Protein AF-A0AA38HIE5-F1 (afdb_monomer)

Radius of gyration: 19.46 Å; Cα contacts (8 Å, |Δi|>4): 523; chains: 1; bounding box: 48×53×54 Å

Structure (mmCIF, N/CA/C/O backbone):
data_AF-A0AA38HIE5-F1
#
_entry.id   AF-A0AA38HIE5-F1
#
loop_
_atom_site.group_PDB
_atom_site.id
_atom_site.type_symbol
_atom_site.label_atom_id
_atom_site.label_alt_id
_atom_site.label_comp_id
_atom_site.label_asym_id
_atom_site.label_entity_id
_atom_site.label_seq_id
_atom_site.pdbx_PDB_ins_code
_atom_site.Cartn_x
_atom_site.Cartn_y
_atom_site.Cartn_z
_atom_site.occupancy
_atom_site.B_iso_or_equiv
_atom_site.auth_seq_id
_atom_site.auth_comp_id
_atom_site.auth_asym_id
_atom_site.auth_atom_id
_atom_site.pdbx_PDB_model_num
ATOM 1 N N . MET A 1 1 ? 10.440 -0.610 -10.806 1.00 97.31 1 MET A N 1
ATOM 2 C CA . MET A 1 1 ? 9.499 -1.735 -11.020 1.00 97.31 1 MET A CA 1
ATOM 3 C C . MET A 1 1 ? 9.331 -2.052 -12.487 1.00 97.31 1 MET A C 1
ATOM 5 O O . MET A 1 1 ? 9.511 -3.205 -12.861 1.00 97.31 1 MET A O 1
ATOM 9 N N . PHE A 1 2 ? 8.996 -1.042 -13.292 1.00 97.94 2 PHE A N 1
ATOM 10 C CA . PHE A 1 2 ? 8.717 -1.200 -14.719 1.00 97.94 2 PHE A CA 1
ATOM 11 C C . PHE A 1 2 ? 9.753 -0.519 -15.627 1.00 97.94 2 PHE A C 1
ATOM 13 O O . PHE A 1 2 ? 9.613 -0.543 -16.844 1.00 97.94 2 PHE A O 1
ATOM 20 N N . ALA A 1 3 ? 10.791 0.066 -15.032 1.00 96.19 3 ALA A N 1
ATOM 21 C CA . ALA A 1 3 ? 11.855 0.816 -15.682 1.00 96.19 3 ALA A CA 1
ATOM 22 C C . ALA A 1 3 ? 13.235 0.339 -15.188 1.00 96.19 3 ALA A C 1
ATOM 24 O O . ALA A 1 3 ? 13.312 -0.243 -14.097 1.00 96.19 3 ALA A O 1
ATOM 25 N N . PRO A 1 4 ? 14.316 0.580 -15.959 1.00 94.56 4 PRO A N 1
ATOM 26 C CA . PRO A 1 4 ? 15.674 0.167 -15.600 1.00 94.56 4 PRO A CA 1
ATOM 27 C C . PRO A 1 4 ? 16.360 1.101 -14.591 1.00 94.56 4 PRO A C 1
ATOM 29 O O . PRO A 1 4 ? 17.474 0.798 -14.165 1.00 94.56 4 PRO A O 1
ATOM 32 N N . SER A 1 5 ? 15.736 2.228 -14.235 1.00 95.31 5 SER A N 1
ATOM 33 C CA . SER A 1 5 ? 16.318 3.222 -13.333 1.00 95.31 5 SER A CA 1
ATOM 34 C C . SER A 1 5 ? 16.664 2.622 -11.967 1.00 95.31 5 SER A C 1
ATOM 36 O O . SER A 1 5 ? 15.908 1.794 -11.443 1.00 95.31 5 SER A O 1
ATOM 38 N N . PRO A 1 6 ? 17.807 3.014 -11.384 1.00 94.12 6 PRO A N 1
ATOM 39 C CA . PRO A 1 6 ? 18.211 2.559 -10.061 1.00 94.12 6 PRO A CA 1
ATOM 40 C C . PRO A 1 6 ? 17.278 3.102 -8.972 1.00 94.12 6 PRO A C 1
ATOM 42 O O . PRO A 1 6 ? 16.636 4.137 -9.124 1.00 94.12 6 PRO A O 1
ATOM 45 N N . VAL A 1 7 ? 17.242 2.396 -7.843 1.00 90.88 7 VAL A N 1
ATOM 46 C CA . VAL A 1 7 ? 16.509 2.810 -6.644 1.00 90.88 7 VAL A CA 1
ATOM 47 C C . VAL A 1 7 ? 17.522 3.214 -5.581 1.00 90.88 7 VAL A C 1
ATOM 49 O O . VAL A 1 7 ? 18.221 2.359 -5.040 1.00 90.88 7 VAL A O 1
ATOM 52 N N . SER A 1 8 ? 17.608 4.509 -5.282 1.00 82.44 8 SER A N 1
ATOM 53 C CA . SER A 1 8 ? 18.486 5.046 -4.240 1.00 82.44 8 SER A CA 1
ATOM 54 C C . SER A 1 8 ? 17.811 6.174 -3.469 1.00 82.44 8 SER A C 1
ATOM 56 O O . SER A 1 8 ? 17.061 6.979 -4.019 1.00 82.44 8 SER A O 1
ATOM 58 N N . PHE A 1 9 ? 18.086 6.235 -2.168 1.00 82.25 9 PHE A N 1
ATOM 59 C CA . PHE A 1 9 ? 17.601 7.303 -1.303 1.00 82.25 9 PHE A CA 1
ATOM 60 C C . PHE A 1 9 ? 18.606 8.462 -1.264 1.00 82.25 9 PHE A C 1
ATOM 62 O O . PHE A 1 9 ? 19.810 8.237 -1.164 1.00 82.25 9 PHE A O 1
ATOM 69 N N . GLY A 1 10 ? 18.112 9.702 -1.309 1.00 84.81 10 GLY A N 1
ATOM 70 C CA . GLY A 1 10 ? 18.934 10.906 -1.116 1.00 84.81 10 GLY A CA 1
ATOM 71 C C . GLY A 1 10 ? 19.741 11.377 -2.332 1.00 84.81 10 GLY A C 1
ATOM 72 O O . GLY A 1 10 ? 20.597 12.244 -2.181 1.00 84.81 10 GLY A O 1
ATOM 73 N N . SER A 1 11 ? 19.485 10.835 -3.525 1.00 92.31 11 SER A N 1
ATOM 74 C CA . SER A 1 11 ? 20.089 11.318 -4.774 1.00 92.31 11 SER A CA 1
ATOM 75 C C . SER A 1 11 ? 19.607 12.725 -5.148 1.00 92.31 11 SER A C 1
ATOM 77 O O . SER A 1 11 ? 18.534 13.159 -4.728 1.00 92.31 11 SER A O 1
ATOM 79 N N . GLU A 1 12 ? 20.387 13.427 -5.976 1.00 95.19 12 GLU A N 1
ATOM 80 C CA . GLU A 1 12 ? 19.985 14.722 -6.536 1.00 95.19 12 GLU A CA 1
ATOM 81 C C . GLU A 1 12 ? 18.663 14.585 -7.322 1.00 95.19 12 GLU A C 1
ATOM 83 O O . GLU A 1 12 ? 18.501 13.589 -8.041 1.00 95.19 12 GLU A O 1
ATOM 88 N N . PRO A 1 13 ? 17.709 15.533 -7.198 1.00 95.12 13 PRO A N 1
ATOM 89 C CA . PRO A 1 13 ? 16.402 15.432 -7.842 1.00 95.12 13 PRO A CA 1
ATOM 90 C C . PRO A 1 13 ? 16.475 15.160 -9.345 1.00 95.12 13 PRO A C 1
ATOM 92 O O . PRO A 1 13 ? 17.248 15.796 -10.058 1.00 95.12 13 PRO A O 1
ATOM 95 N N . ASN A 1 14 ? 15.616 14.265 -9.835 1.00 95.62 14 ASN A N 1
ATOM 96 C CA . ASN A 1 14 ? 15.498 13.923 -11.260 1.00 95.62 14 ASN A CA 1
ATOM 97 C C . ASN A 1 14 ? 16.799 13.394 -11.914 1.00 95.62 14 ASN A C 1
ATOM 99 O O . ASN A 1 14 ? 17.038 13.634 -13.097 1.00 95.62 14 ASN A O 1
ATOM 103 N N . THR A 1 15 ? 17.631 12.654 -11.173 1.00 96.00 15 THR A N 1
ATOM 104 C CA . THR A 1 15 ? 18.851 11.998 -11.696 1.00 96.00 15 THR A CA 1
ATOM 105 C C . THR A 1 15 ? 18.737 10.478 -11.818 1.00 96.00 15 THR A C 1
ATOM 107 O O . THR A 1 15 ? 19.477 9.866 -12.584 1.00 96.00 15 THR A O 1
ATOM 110 N N . GLN A 1 16 ? 17.805 9.857 -11.09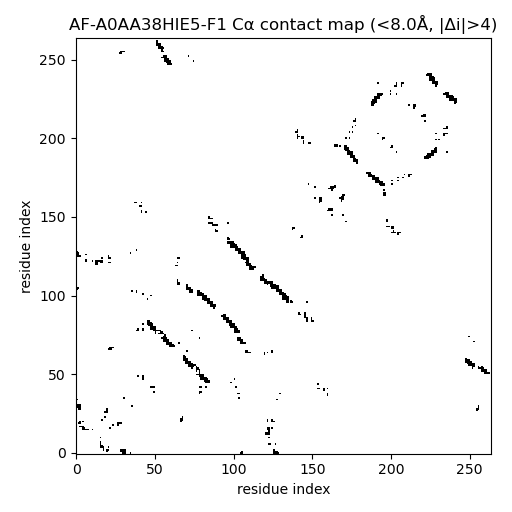4 1.00 95.62 16 GLN A N 1
ATOM 111 C CA . GLN A 1 16 ? 17.562 8.411 -11.063 1.00 95.62 16 GLN A CA 1
ATOM 112 C C . GLN A 1 16 ? 16.309 8.069 -11.877 1.00 95.62 16 GLN A C 1
ATOM 114 O O . GLN A 1 16 ? 15.343 7.513 -11.362 1.00 95.62 16 GLN A O 1
ATOM 119 N N . ILE A 1 17 ? 16.288 8.481 -13.142 1.00 95.38 17 ILE A N 1
ATOM 120 C CA . ILE A 1 17 ? 15.089 8.447 -13.984 1.00 95.38 17 ILE A CA 1
ATOM 121 C C . ILE A 1 17 ? 15.400 7.972 -15.403 1.00 95.38 17 ILE A C 1
ATOM 123 O O . ILE A 1 17 ? 16.509 8.130 -15.913 1.00 95.38 17 ILE A O 1
ATOM 127 N N . SER A 1 18 ? 14.382 7.433 -16.065 1.00 95.62 18 SER A N 1
ATOM 128 C CA . SER A 1 18 ? 14.407 7.021 -17.465 1.00 95.62 18 SER A CA 1
ATOM 129 C C . SER A 1 18 ? 13.194 7.570 -18.217 1.00 95.62 18 SER A C 1
ATOM 131 O O . SER A 1 18 ? 12.261 8.123 -17.631 1.00 95.62 18 SER A O 1
ATOM 133 N N . SER A 1 19 ? 13.164 7.360 -19.534 1.00 97.06 19 SER A N 1
ATOM 134 C CA . SER A 1 19 ? 12.005 7.692 -20.369 1.00 97.06 19 SER A CA 1
ATOM 135 C C . SER A 1 19 ? 10.717 6.995 -19.914 1.00 97.06 19 SER A C 1
ATOM 137 O O . SER A 1 19 ? 9.635 7.554 -20.083 1.00 97.06 19 SER A O 1
ATOM 139 N N . VAL A 1 20 ? 10.814 5.807 -19.304 1.00 96.69 20 VAL A N 1
ATOM 140 C CA . VAL A 1 20 ? 9.658 5.062 -18.780 1.00 96.69 20 VAL A CA 1
ATOM 141 C C . VAL A 1 20 ? 9.106 5.722 -17.513 1.00 96.69 20 VAL A C 1
ATOM 143 O O . VAL A 1 20 ? 7.892 5.889 -17.391 1.00 96.69 20 VAL A O 1
ATOM 146 N N . ASP A 1 21 ? 9.981 6.152 -16.600 1.00 95.75 21 ASP A N 1
ATOM 147 C CA . ASP A 1 21 ? 9.586 6.799 -15.335 1.00 95.75 21 ASP A CA 1
ATOM 148 C C . ASP A 1 21 ? 8.915 8.155 -15.571 1.00 95.75 21 ASP A C 1
ATOM 150 O O . ASP A 1 21 ? 7.985 8.529 -14.851 1.00 95.75 21 ASP A O 1
ATOM 154 N N . LEU A 1 22 ? 9.366 8.855 -16.617 1.00 96.12 22 LEU A N 1
ATOM 155 C CA . LEU A 1 22 ? 8.825 10.131 -17.079 1.00 96.12 22 LEU A CA 1
ATOM 156 C C . LEU A 1 22 ? 7.648 9.997 -18.058 1.00 96.12 22 LEU A C 1
ATOM 158 O O . LEU A 1 22 ? 7.128 11.012 -18.515 1.00 96.12 22 LEU A O 1
ATOM 162 N N . GLY A 1 23 ? 7.238 8.781 -18.427 1.00 95.75 23 GLY A N 1
ATOM 163 C CA . GLY A 1 23 ? 6.116 8.575 -19.346 1.00 95.75 23 GLY A CA 1
ATOM 164 C C . GLY A 1 23 ? 6.316 9.182 -20.740 1.00 95.75 23 GLY A C 1
ATOM 165 O O . GLY A 1 23 ? 5.354 9.658 -21.341 1.00 95.75 23 GLY A O 1
ATOM 166 N N . TYR A 1 24 ? 7.549 9.191 -21.258 1.00 97.44 24 TYR A N 1
ATOM 167 C CA . TYR A 1 24 ? 7.832 9.727 -22.591 1.00 97.44 24 TYR A CA 1
ATOM 168 C C . TYR A 1 24 ? 7.060 8.960 -23.678 1.00 97.44 24 TYR A C 1
ATOM 170 O O . TYR A 1 24 ? 6.929 7.733 -23.592 1.00 97.44 24 TYR A O 1
ATOM 178 N N . PRO A 1 25 ? 6.594 9.641 -24.743 1.00 97.56 25 PRO A N 1
ATOM 179 C CA . PRO A 1 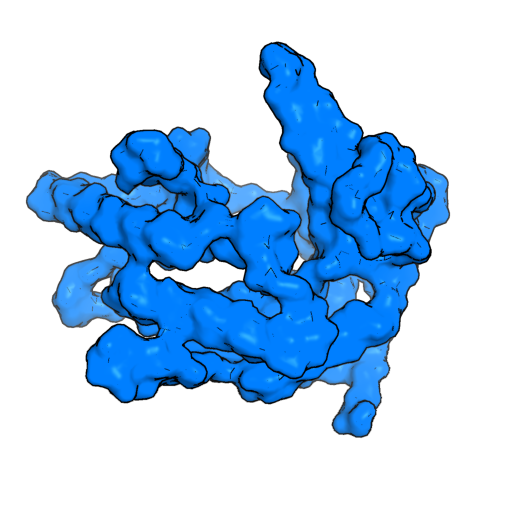25 ? 5.951 8.974 -25.869 1.00 97.56 25 PRO A CA 1
ATOM 180 C C . PRO A 1 25 ? 6.829 7.856 -26.445 1.00 97.56 25 PRO A C 1
ATOM 182 O O . PRO A 1 25 ? 7.993 8.072 -26.774 1.00 97.56 25 PRO A O 1
ATOM 185 N N . GLY A 1 26 ? 6.264 6.652 -26.562 1.00 96.56 26 GLY A N 1
ATOM 186 C CA . GLY A 1 26 ? 6.964 5.467 -27.069 1.00 96.56 26 GLY A CA 1
ATOM 187 C C . GLY A 1 26 ? 7.757 4.671 -26.025 1.00 96.56 26 GLY A C 1
ATOM 188 O O . GLY A 1 26 ? 8.248 3.593 -26.352 1.00 96.56 26 GLY A O 1
ATOM 189 N N . ALA A 1 27 ? 7.861 5.137 -24.776 1.00 97.00 27 ALA A N 1
ATOM 190 C CA . ALA A 1 27 ? 8.475 4.361 -23.701 1.00 97.00 27 ALA A CA 1
ATOM 191 C C . ALA A 1 27 ? 7.578 3.175 -23.290 1.00 97.00 27 ALA A C 1
ATOM 193 O O . ALA A 1 27 ? 6.361 3.322 -23.151 1.00 97.00 27 ALA A O 1
ATOM 194 N N . LEU A 1 28 ? 8.176 1.996 -23.085 1.00 97.25 28 LEU A N 1
ATOM 195 C CA . LEU A 1 28 ? 7.463 0.758 -22.751 1.00 97.25 28 LEU A CA 1
ATOM 196 C C . LEU A 1 28 ? 7.936 0.174 -21.409 1.00 97.25 28 LEU A C 1
ATOM 198 O O . LEU A 1 28 ? 9.140 0.162 -21.152 1.00 97.25 28 LEU A O 1
ATOM 202 N N . PRO A 1 29 ? 7.015 -0.332 -20.565 1.00 97.44 29 PRO A N 1
ATOM 203 C CA . PRO A 1 29 ? 7.356 -0.937 -19.283 1.00 97.44 29 PRO A CA 1
ATOM 204 C C . PRO A 1 29 ? 7.947 -2.347 -19.433 1.00 97.44 29 PRO A C 1
ATOM 206 O O . PRO A 1 29 ? 7.491 -3.145 -20.250 1.00 97.44 29 PRO A O 1
ATOM 209 N N . THR A 1 30 ? 8.892 -2.700 -18.563 1.00 96.81 30 THR A N 1
ATOM 210 C CA . THR A 1 30 ? 9.424 -4.066 -18.414 1.00 96.81 30 THR A CA 1
ATOM 211 C C . THR A 1 30 ? 9.398 -4.501 -16.955 1.00 96.81 30 THR A C 1
ATOM 213 O O . THR A 1 30 ? 9.973 -3.832 -16.099 1.00 96.81 30 THR A O 1
ATOM 216 N N . VAL A 1 31 ? 8.758 -5.634 -16.660 1.00 98.19 31 VAL A N 1
ATOM 217 C CA . VAL A 1 31 ? 8.553 -6.116 -15.285 1.00 98.19 31 VAL A CA 1
ATOM 218 C C . VAL A 1 31 ? 9.874 -6.546 -14.636 1.00 98.19 31 VAL A C 1
ATOM 220 O O . VAL A 1 31 ? 10.583 -7.416 -15.142 1.00 98.19 31 VAL A O 1
ATOM 223 N N . ASN A 1 32 ? 10.185 -5.986 -13.465 1.00 98.00 32 ASN A N 1
ATOM 224 C CA . ASN A 1 32 ? 11.346 -6.382 -12.673 1.00 98.00 32 ASN A CA 1
ATOM 225 C C . ASN A 1 32 ? 11.149 -7.773 -12.035 1.00 98.00 32 ASN A C 1
ATOM 227 O O . ASN A 1 32 ? 10.377 -7.944 -11.089 1.00 98.00 32 ASN A O 1
ATOM 231 N N . ARG A 1 33 ? 11.922 -8.758 -12.511 1.00 96.75 33 ARG A N 1
ATOM 232 C CA . ARG A 1 33 ? 11.910 -10.145 -12.014 1.00 96.75 33 ARG A CA 1
ATOM 233 C C . ARG A 1 33 ? 12.237 -10.261 -10.521 1.00 96.75 33 ARG A C 1
ATOM 235 O O . ARG A 1 33 ? 11.638 -11.088 -9.840 1.00 96.75 33 ARG A O 1
ATOM 242 N N . ALA A 1 34 ? 13.188 -9.477 -10.012 1.00 96.62 34 ALA A N 1
ATOM 243 C CA . ALA A 1 34 ? 13.541 -9.499 -8.593 1.00 96.62 34 ALA A CA 1
ATOM 244 C C . ALA A 1 34 ? 12.392 -8.951 -7.735 1.00 96.62 34 ALA A C 1
ATOM 246 O O . ALA A 1 34 ? 12.047 -9.565 -6.730 1.00 96.62 34 ALA A O 1
ATOM 247 N N . GLY A 1 35 ? 11.733 -7.875 -8.183 1.00 97.31 35 GLY A N 1
ATOM 248 C CA . GLY A 1 35 ? 10.540 -7.329 -7.526 1.00 97.31 35 GLY A CA 1
ATOM 249 C C . GLY A 1 35 ? 9.413 -8.358 -7.396 1.00 97.31 35 GLY A C 1
ATOM 250 O O . GLY A 1 35 ? 8.873 -8.547 -6.309 1.00 97.31 35 GLY A O 1
ATOM 251 N N . VAL A 1 36 ? 9.133 -9.112 -8.466 1.00 98.25 36 VAL A N 1
ATOM 252 C CA . VAL A 1 36 ? 8.154 -10.217 -8.435 1.00 98.25 36 VAL A CA 1
ATOM 253 C C . VAL A 1 36 ? 8.562 -11.307 -7.437 1.00 98.25 36 VAL A C 1
ATOM 255 O O . VAL A 1 36 ? 7.737 -11.747 -6.642 1.00 98.25 36 VAL A O 1
ATOM 258 N N . LYS A 1 37 ? 9.840 -11.714 -7.414 1.00 97.50 37 LYS A N 1
ATOM 259 C CA . LYS A 1 37 ? 10.338 -12.699 -6.434 1.00 97.50 37 LYS A CA 1
ATOM 260 C C . LYS A 1 37 ? 10.170 -12.216 -4.991 1.00 97.50 37 LYS A C 1
ATOM 262 O O . LYS A 1 37 ? 9.796 -13.005 -4.129 1.00 97.50 37 LYS A O 1
ATOM 267 N N . HIS A 1 38 ? 10.438 -10.941 -4.717 1.00 98.00 38 HIS A N 1
ATOM 268 C CA . HIS A 1 38 ? 10.238 -10.362 -3.388 1.00 98.00 38 HIS A CA 1
ATOM 269 C C . HIS A 1 38 ? 8.760 -10.363 -2.980 1.00 98.00 38 HIS A C 1
ATOM 271 O O . HIS A 1 38 ? 8.449 -10.753 -1.855 1.00 98.00 38 HIS A O 1
ATOM 277 N N . ALA A 1 39 ? 7.855 -10.018 -3.900 1.00 98.38 39 ALA A N 1
ATOM 278 C CA . ALA A 1 39 ? 6.416 -10.080 -3.655 1.00 98.38 39 ALA A CA 1
ATOM 279 C C . ALA A 1 39 ? 5.941 -11.511 -3.351 1.00 98.38 39 ALA A C 1
ATOM 281 O O . ALA A 1 39 ? 5.231 -11.716 -2.372 1.00 98.38 39 ALA A O 1
ATOM 282 N N . LEU A 1 40 ? 6.404 -12.513 -4.107 1.00 98.00 40 LEU A N 1
ATOM 283 C CA . LEU A 1 40 ? 6.083 -13.924 -3.849 1.00 98.00 40 LEU A CA 1
ATOM 284 C C . LEU A 1 40 ? 6.580 -14.396 -2.478 1.00 98.00 40 LEU A C 1
ATOM 286 O O . LEU A 1 40 ? 5.844 -15.056 -1.748 1.00 98.00 40 LEU A O 1
ATOM 290 N N . ARG A 1 41 ? 7.801 -14.015 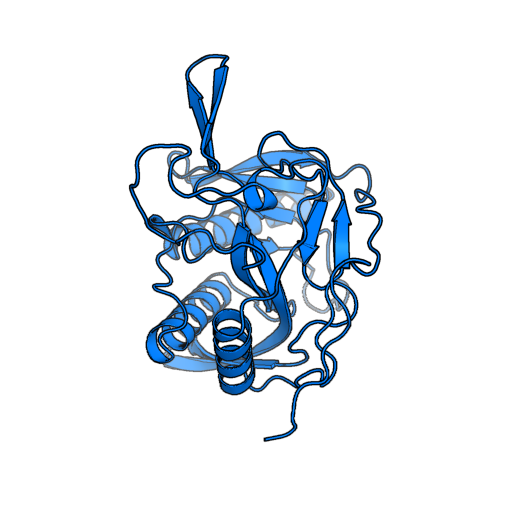-2.079 1.00 97.94 41 ARG A N 1
ATOM 291 C CA . ARG A 1 41 ? 8.324 -14.315 -0.732 1.00 97.94 41 ARG A CA 1
ATOM 292 C C . ARG A 1 41 ? 7.437 -13.720 0.362 1.00 97.94 41 ARG A C 1
ATOM 294 O O . ARG A 1 41 ? 7.170 -14.401 1.350 1.00 97.94 41 ARG A O 1
ATOM 301 N N . ALA A 1 42 ? 6.965 -12.486 0.175 1.00 98.38 42 ALA A N 1
ATOM 302 C CA . ALA A 1 42 ? 6.019 -11.862 1.095 1.00 98.38 42 ALA A CA 1
ATOM 303 C C . ALA A 1 42 ? 4.675 -12.611 1.119 1.00 98.38 42 ALA A C 1
ATOM 305 O O . ALA A 1 42 ? 4.180 -12.911 2.200 1.00 98.38 42 ALA A O 1
ATOM 306 N N . CYS A 1 43 ? 4.124 -13.000 -0.038 1.00 98.38 43 CYS A N 1
ATOM 307 C CA . CYS A 1 43 ? 2.904 -13.812 -0.112 1.00 98.38 43 CYS A CA 1
ATOM 308 C C . CYS A 1 43 ? 3.027 -15.131 0.661 1.00 98.38 43 CYS A C 1
ATOM 310 O O . CYS A 1 43 ? 2.131 -15.467 1.431 1.00 98.38 43 CYS A O 1
ATOM 312 N N . HIS A 1 44 ? 4.137 -15.856 0.506 1.00 97.50 44 HIS A N 1
ATOM 313 C CA . HIS A 1 44 ? 4.366 -17.098 1.246 1.00 97.50 44 HIS A CA 1
ATOM 314 C C . HIS A 1 44 ? 4.434 -16.870 2.758 1.00 97.50 44 HIS A C 1
ATOM 316 O O . HIS A 1 44 ? 3.795 -17.599 3.511 1.00 97.50 44 HIS A O 1
ATOM 322 N N . ALA A 1 45 ? 5.160 -15.845 3.211 1.00 98.12 45 ALA A N 1
ATOM 323 C CA . ALA A 1 45 ? 5.257 -15.530 4.637 1.00 98.12 45 ALA A CA 1
ATOM 324 C C . ALA A 1 45 ? 3.926 -15.065 5.251 1.00 98.12 45 ALA A C 1
ATOM 326 O O . ALA A 1 45 ? 3.728 -15.186 6.457 1.00 98.12 45 ALA A O 1
ATOM 327 N N . LEU A 1 46 ? 3.020 -14.546 4.422 1.00 98.44 46 LEU A N 1
ATOM 328 C CA . LEU A 1 46 ? 1.671 -14.121 4.795 1.00 98.44 46 LEU A CA 1
ATOM 329 C C . LEU A 1 46 ? 0.611 -15.199 4.511 1.00 98.44 46 LEU A C 1
ATOM 331 O O . LEU A 1 46 ? -0.581 -14.891 4.475 1.00 98.44 46 LEU A O 1
ATOM 335 N N . ASN A 1 47 ? 1.029 -16.452 4.288 1.00 98.19 47 ASN A N 1
ATOM 336 C CA . ASN A 1 47 ? 0.156 -17.606 4.051 1.00 98.19 47 ASN A CA 1
ATOM 337 C C . ASN A 1 47 ? -0.903 -17.361 2.960 1.00 98.19 47 ASN A C 1
ATOM 339 O O . ASN A 1 47 ? -2.059 -17.755 3.107 1.00 98.19 47 ASN A O 1
ATOM 343 N N . MET A 1 48 ? -0.535 -16.650 1.895 1.00 98.56 48 MET A N 1
ATOM 344 C CA . MET A 1 48 ? -1.473 -16.246 0.849 1.00 98.56 48 MET A CA 1
ATOM 345 C C . MET A 1 48 ? -1.633 -17.316 -0.228 1.00 98.56 48 MET A C 1
ATOM 347 O O . MET A 1 48 ? -0.691 -18.030 -0.571 1.00 98.56 48 MET A O 1
ATOM 351 N N . THR A 1 49 ? -2.810 -17.347 -0.847 1.00 98.31 49 THR A N 1
ATOM 352 C CA . THR A 1 49 ? -3.027 -18.042 -2.118 1.00 98.31 49 THR A CA 1
ATOM 353 C C . THR A 1 49 ? -2.440 -17.206 -3.252 1.00 98.31 49 THR A C 1
ATOM 355 O O . THR A 1 49 ? -2.851 -16.060 -3.445 1.00 98.31 49 THR A O 1
ATOM 358 N N . ILE A 1 50 ? -1.485 -17.769 -3.991 1.00 98.25 50 ILE A N 1
ATOM 359 C CA . ILE A 1 50 ? -0.808 -17.100 -5.110 1.00 98.25 50 ILE A CA 1
ATOM 360 C C . ILE A 1 50 ? -1.650 -17.240 -6.382 1.00 98.25 50 ILE A C 1
ATOM 362 O O . ILE A 1 50 ? -2.076 -18.348 -6.714 1.00 98.25 50 ILE A O 1
ATOM 366 N N . ASP A 1 51 ? -1.868 -16.137 -7.103 1.00 97.19 51 ASP A N 1
ATOM 367 C CA . ASP A 1 51 ? -2.450 -16.188 -8.451 1.00 97.19 51 ASP A CA 1
ATOM 368 C C . ASP A 1 51 ? -1.361 -16.651 -9.438 1.00 97.19 51 ASP A C 1
ATOM 370 O O . ASP A 1 51 ? -0.327 -15.985 -9.563 1.00 97.19 51 ASP A O 1
ATOM 374 N N . PRO A 1 52 ? -1.546 -17.785 -10.140 1.00 96.25 52 PRO A N 1
ATOM 375 C CA . PRO A 1 52 ? -0.548 -18.292 -11.075 1.00 96.25 52 PRO A CA 1
ATOM 376 C C . PRO A 1 52 ? -0.380 -17.393 -12.312 1.00 96.25 52 PRO A C 1
ATOM 378 O O . PRO A 1 52 ? 0.596 -17.543 -13.047 1.00 96.25 52 PRO A O 1
ATOM 381 N N . LEU A 1 53 ? -1.303 -16.461 -12.565 1.00 97.31 53 LEU A N 1
ATOM 382 C CA . LEU A 1 53 ? -1.243 -15.514 -13.670 1.00 97.31 53 LEU A CA 1
ATOM 383 C C . LEU A 1 53 ? -0.837 -14.122 -13.171 1.00 97.31 53 LEU A C 1
ATOM 385 O O . LEU A 1 53 ? -1.660 -13.324 -12.722 1.00 97.31 53 LEU A O 1
ATOM 389 N N . LEU A 1 54 ? 0.435 -13.766 -13.349 1.00 97.75 54 LEU A N 1
ATOM 390 C CA . LEU A 1 54 ? 0.905 -12.415 -13.072 1.00 97.75 54 LEU A CA 1
ATOM 391 C C . LEU A 1 54 ? 0.415 -11.457 -14.165 1.00 97.75 54 LEU A C 1
ATOM 393 O O . LEU A 1 54 ? 0.869 -11.493 -15.313 1.00 97.75 54 LEU A O 1
ATOM 397 N N . ARG A 1 55 ? -0.505 -10.567 -13.796 1.00 97.69 55 ARG A N 1
ATOM 398 C CA . ARG A 1 55 ? -1.097 -9.568 -14.690 1.00 97.69 55 ARG A CA 1
ATOM 399 C C . ARG A 1 55 ? -1.164 -8.204 -14.013 1.00 97.69 55 ARG A C 1
ATOM 401 O O . ARG A 1 55 ? -1.404 -8.112 -12.813 1.00 97.69 55 ARG A O 1
ATOM 4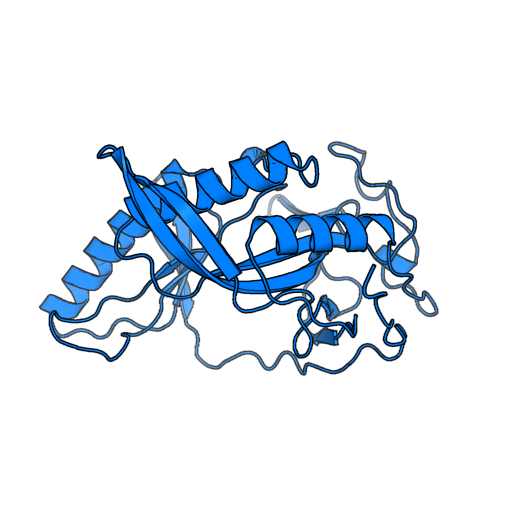08 N N . PHE A 1 56 ? -0.977 -7.161 -14.816 1.00 98.69 56 PHE A N 1
ATOM 409 C CA . PHE A 1 56 ? -1.019 -5.770 -14.383 1.00 98.69 56 PHE A CA 1
ATOM 410 C C . PHE A 1 56 ? -2.161 -5.015 -15.065 1.00 98.69 56 PHE A C 1
ATOM 412 O O . PHE A 1 56 ? -2.545 -5.313 -16.202 1.00 98.69 56 PHE A O 1
ATOM 419 N N . ASP A 1 57 ? -2.690 -4.027 -14.361 1.00 98.62 57 ASP A N 1
ATOM 420 C CA . ASP A 1 57 ? -3.778 -3.153 -14.771 1.00 98.62 57 ASP A CA 1
ATOM 421 C C . ASP A 1 57 ? -3.352 -1.687 -14.596 1.00 98.62 57 ASP A C 1
ATOM 423 O O . ASP A 1 57 ? -2.485 -1.359 -13.783 1.00 98.62 57 ASP A O 1
ATOM 427 N N . ARG A 1 58 ? -3.979 -0.785 -15.348 1.00 98.44 58 ARG A N 1
ATOM 428 C CA . ARG A 1 58 ? -3.793 0.662 -15.209 1.00 98.44 58 ARG A CA 1
ATOM 429 C C . ARG A 1 58 ? -4.846 1.247 -14.284 1.00 98.44 58 ARG A C 1
ATOM 431 O O . ARG A 1 58 ? -6.039 1.077 -14.528 1.00 98.44 58 ARG A O 1
ATOM 438 N N . LYS A 1 59 ? -4.403 1.991 -13.275 1.00 98.19 59 LYS A N 1
ATOM 439 C CA . LYS A 1 59 ? -5.229 2.850 -12.419 1.00 98.19 59 LYS A CA 1
ATOM 440 C C . LYS A 1 59 ? -5.090 4.291 -12.898 1.00 98.19 59 LYS A C 1
ATOM 442 O O . LYS A 1 59 ? -4.049 4.909 -12.690 1.00 98.19 59 LYS A O 1
ATOM 447 N N . ASN A 1 60 ? -6.104 4.820 -13.577 1.00 97.81 60 ASN A N 1
ATOM 448 C CA . ASN A 1 60 ? -6.003 6.092 -14.296 1.00 97.81 60 ASN A CA 1
ATOM 449 C C . ASN A 1 60 ? -6.436 7.263 -13.413 1.00 97.81 60 ASN A C 1
ATOM 451 O O . ASN A 1 60 ? -7.577 7.308 -12.954 1.00 97.81 60 ASN A O 1
ATOM 455 N N . TYR A 1 61 ? -5.553 8.240 -13.220 1.00 95.75 61 TYR A N 1
ATOM 456 C CA . TYR A 1 61 ? -5.868 9.511 -12.570 1.00 95.75 61 TYR A CA 1
ATOM 457 C C . TYR A 1 61 ? -4.832 10.571 -12.948 1.00 95.75 61 TYR A C 1
ATOM 459 O O . TYR A 1 61 ? -3.674 10.265 -13.218 1.00 95.75 61 TYR A O 1
ATOM 467 N N . PHE A 1 62 ? -5.259 11.833 -12.962 1.00 94.75 62 PHE A N 1
ATOM 468 C CA . PHE A 1 62 ? -4.375 12.954 -13.254 1.00 94.75 62 PHE A CA 1
ATOM 469 C C . PHE A 1 62 ? -3.856 13.550 -11.957 1.00 94.75 62 PHE A C 1
ATOM 471 O O . PHE A 1 62 ? -4.636 14.016 -11.125 1.00 94.75 62 PHE A O 1
ATOM 478 N N . TYR A 1 63 ? -2.539 13.537 -11.802 1.00 94.38 63 TYR A N 1
ATOM 479 C CA . TYR A 1 63 ? -1.862 14.219 -10.716 1.00 94.38 63 TYR A CA 1
ATOM 480 C C . TYR A 1 63 ? -0.435 14.592 -11.159 1.00 94.38 63 TYR A C 1
ATOM 482 O O . TYR A 1 63 ? 0.177 13.806 -11.884 1.00 94.38 63 TYR A O 1
ATOM 490 N N . PRO A 1 64 ? 0.115 15.763 -10.771 1.00 93.88 64 PRO A N 1
ATOM 491 C CA . PRO A 1 64 ? 1.441 16.201 -11.219 1.00 93.88 64 PRO A CA 1
ATOM 492 C C . PRO A 1 64 ? 2.610 15.263 -10.899 1.00 93.88 64 PRO A C 1
ATOM 494 O O . PRO A 1 64 ? 3.651 15.382 -11.529 1.00 93.88 64 PRO A O 1
ATOM 497 N N . ASP A 1 65 ? 2.467 14.355 -9.933 1.00 95.75 65 ASP A N 1
ATOM 498 C CA . ASP A 1 65 ? 3.496 13.384 -9.545 1.00 95.75 65 ASP A CA 1
ATOM 499 C C . ASP A 1 65 ? 3.425 12.061 -10.323 1.00 95.75 65 ASP A C 1
ATOM 501 O O . ASP A 1 65 ? 4.237 11.159 -10.098 1.00 95.75 65 ASP A O 1
ATOM 505 N N . LEU A 1 66 ? 2.470 11.948 -11.248 1.00 96.94 66 LEU A N 1
ATOM 506 C CA . LEU A 1 66 ? 2.220 10.765 -12.052 1.00 96.94 66 LEU A CA 1
ATOM 507 C C . LEU A 1 66 ? 2.291 11.113 -13.542 1.00 96.94 66 LEU A C 1
ATOM 509 O O . LEU A 1 66 ? 1.274 11.316 -14.206 1.00 96.94 66 LEU A O 1
ATOM 513 N N . ALA A 1 67 ? 3.511 11.132 -14.083 1.00 94.19 67 ALA A N 1
ATOM 514 C CA . ALA A 1 67 ? 3.780 11.568 -15.457 1.00 94.19 67 ALA A CA 1
ATOM 515 C C . ALA A 1 67 ? 2.960 10.822 -16.526 1.00 94.19 67 ALA A C 1
ATOM 517 O O . ALA A 1 67 ? 2.542 11.410 -17.519 1.00 94.19 67 ALA A O 1
ATOM 518 N N . LYS A 1 68 ? 2.688 9.528 -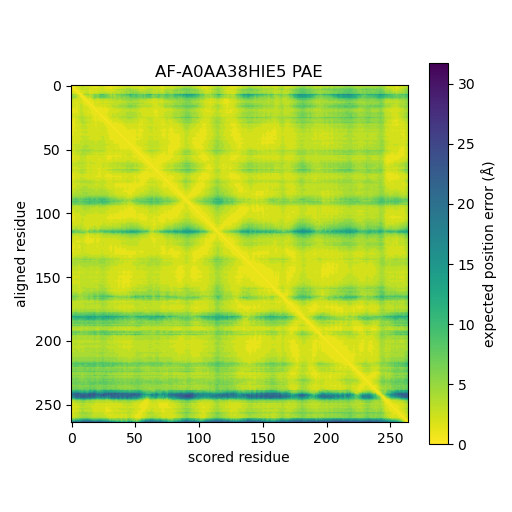16.313 1.00 95.94 68 LYS A N 1
ATOM 519 C CA . LYS A 1 68 ? 1.962 8.676 -17.268 1.00 95.94 68 LYS A CA 1
ATOM 520 C C . LYS A 1 68 ? 0.449 8.939 -17.316 1.00 95.94 68 LYS A C 1
ATOM 522 O O . LYS A 1 68 ? -0.216 8.468 -18.234 1.00 95.94 68 LYS A O 1
ATOM 527 N N . GLY A 1 69 ? -0.120 9.617 -16.312 1.00 96.19 69 GLY A N 1
ATOM 528 C CA . GLY A 1 69 ? -1.577 9.726 -16.123 1.00 96.19 69 GLY A CA 1
ATOM 529 C C . GLY A 1 69 ? -2.263 8.420 -15.686 1.00 96.19 69 GLY A C 1
ATOM 530 O O . GLY A 1 69 ? -3.493 8.346 -15.613 1.00 96.19 69 GLY A O 1
ATOM 531 N N . PHE A 1 70 ? -1.479 7.379 -15.399 1.00 97.50 70 PHE A N 1
ATOM 532 C CA . PHE A 1 70 ? -1.926 6.126 -14.803 1.00 97.50 70 PHE A CA 1
ATOM 533 C C . PHE A 1 70 ? -0.791 5.467 -14.016 1.00 97.50 70 PHE A C 1
ATOM 535 O O . PHE A 1 70 ? 0.377 5.578 -14.388 1.00 97.50 70 PHE A O 1
ATOM 542 N N . GLN A 1 71 ? -1.156 4.772 -12.944 1.00 98.25 71 GLN A N 1
ATOM 543 C CA . GLN A 1 71 ? -0.268 3.926 -12.152 1.00 98.25 71 GLN A CA 1
ATOM 544 C C . GLN A 1 71 ? -0.440 2.477 -12.621 1.00 98.25 71 GLN A C 1
ATOM 546 O O . GLN A 1 71 ? -1.574 2.000 -12.750 1.00 98.25 71 GLN A O 1
ATOM 551 N N . ILE A 1 72 ? 0.660 1.780 -12.896 1.00 98.62 72 ILE A N 1
ATOM 552 C CA . ILE A 1 72 ? 0.643 0.336 -13.151 1.00 98.62 72 ILE A CA 1
ATOM 553 C C . ILE A 1 72 ? 0.528 -0.389 -11.802 1.00 98.62 72 ILE A C 1
ATOM 555 O O . ILE A 1 72 ? 1.386 -0.247 -10.932 1.00 98.62 72 ILE A O 1
ATOM 559 N N . THR A 1 73 ? -0.538 -1.165 -11.632 1.00 98.62 73 THR A N 1
ATOM 560 C CA . THR A 1 73 ? -0.888 -1.896 -10.400 1.00 98.62 73 THR A CA 1
ATOM 561 C C . THR A 1 73 ? -1.503 -3.256 -10.763 1.00 98.62 73 THR A C 1
ATOM 563 O O . THR A 1 73 ? -1.401 -3.690 -11.913 1.00 98.62 73 THR A O 1
ATOM 566 N N . GLN A 1 74 ? -2.156 -3.951 -9.832 1.00 98.62 74 GLN A N 1
ATOM 567 C CA . GLN A 1 74 ? -2.975 -5.130 -10.132 1.00 98.62 74 GLN A CA 1
ATOM 568 C C . GLN A 1 74 ? -4.333 -4.970 -9.462 1.00 98.62 74 GLN A C 1
ATOM 570 O O . GLN A 1 74 ? -4.413 -4.980 -8.237 1.00 98.62 74 GLN A O 1
ATOM 575 N N . GLN A 1 75 ? -5.404 -4.855 -10.246 1.00 96.81 75 GLN A N 1
ATOM 576 C CA . GLN A 1 75 ? -6.766 -4.718 -9.729 1.00 96.81 75 GLN A CA 1
ATOM 577 C C . GLN A 1 75 ? -7.468 -6.072 -9.697 1.00 96.81 75 GLN A C 1
ATOM 579 O O . GLN A 1 75 ? -7.971 -6.476 -8.644 1.00 96.81 75 GLN A O 1
ATOM 584 N N . TYR A 1 76 ? -7.471 -6.776 -10.831 1.00 96.44 76 TYR A N 1
ATOM 585 C CA . TYR A 1 76 ? -8.275 -7.988 -11.022 1.00 96.44 76 TYR A CA 1
ATOM 586 C C . TYR A 1 76 ? -7.527 -9.281 -10.678 1.00 96.44 76 TYR A C 1
ATOM 588 O O . TYR A 1 76 ? -8.162 -10.252 -10.287 1.00 96.44 76 TYR A O 1
ATOM 596 N N . HIS A 1 77 ? -6.196 -9.275 -10.798 1.00 97.38 77 HIS A N 1
ATOM 597 C CA . HIS A 1 77 ? -5.318 -10.422 -10.529 1.00 97.38 77 HIS A CA 1
ATOM 598 C C . HIS A 1 77 ? -4.193 -10.020 -9.559 1.00 97.38 77 HIS A C 1
ATOM 600 O O . HIS A 1 77 ? -3.049 -9.840 -9.990 1.00 97.38 77 HIS A O 1
ATOM 606 N N . PRO A 1 78 ? -4.497 -9.767 -8.268 1.00 98.31 78 PRO A N 1
ATOM 607 C CA . PRO A 1 78 ? -3.450 -9.551 -7.273 1.00 98.31 78 PRO A CA 1
ATOM 608 C C . PRO A 1 78 ? -2.553 -10.786 -7.177 1.00 98.31 78 PRO A C 1
ATOM 610 O O . PRO A 1 78 ? -3.050 -11.908 -7.197 1.00 98.31 78 PRO A O 1
ATOM 613 N N . ILE A 1 79 ? -1.242 -10.588 -7.022 1.00 98.38 79 ILE A N 1
ATOM 614 C CA . ILE A 1 79 ? -0.295 -11.709 -6.927 1.00 98.38 79 ILE A CA 1
ATOM 615 C C . ILE A 1 79 ? -0.584 -12.645 -5.739 1.00 98.38 79 ILE A C 1
ATOM 617 O O . ILE A 1 79 ? -0.308 -13.838 -5.830 1.00 98.38 79 ILE A O 1
ATOM 621 N N . GLY A 1 80 ? -1.164 -12.129 -4.649 1.00 98.50 80 GLY A N 1
ATOM 622 C CA . GLY A 1 80 ? -1.594 -12.923 -3.500 1.00 98.50 80 GLY A CA 1
ATOM 623 C C . GLY A 1 80 ? -2.971 -12.516 -2.983 1.00 98.50 80 GLY A C 1
ATOM 624 O O . GLY A 1 80 ? -3.309 -11.331 -2.940 1.00 98.50 80 GLY A O 1
ATOM 625 N N . SER A 1 81 ? -3.754 -13.493 -2.532 1.00 98.56 81 SER A N 1
ATOM 626 C CA . SER A 1 81 ? -5.078 -13.296 -1.927 1.00 98.56 81 SER A CA 1
ATOM 627 C C . SER A 1 81 ? -5.293 -14.194 -0.708 1.00 98.56 81 SER A C 1
ATOM 629 O O . SER A 1 81 ? -4.619 -15.213 -0.564 1.00 98.56 81 SER A O 1
ATOM 631 N N . ASN A 1 82 ? -6.233 -13.820 0.166 1.00 98.38 82 ASN A N 1
ATOM 632 C CA . ASN A 1 82 ? -6.677 -14.623 1.316 1.00 98.38 82 ASN A CA 1
ATOM 633 C C . ASN A 1 82 ? -5.516 -15.114 2.202 1.00 98.38 82 ASN A C 1
ATOM 635 O O . ASN A 1 82 ? -5.319 -16.313 2.386 1.00 98.38 82 ASN A O 1
ATOM 639 N N . GLY A 1 83 ? -4.730 -14.164 2.705 1.00 98.44 83 GLY A N 1
ATOM 640 C CA . GLY A 1 83 ? -3.620 -14.424 3.619 1.00 98.44 83 GLY A CA 1
ATOM 641 C C . GLY A 1 83 ? -4.009 -14.350 5.085 1.00 98.44 83 GLY A C 1
ATOM 642 O O . GLY A 1 83 ? -5.113 -13.935 5.439 1.00 98.44 83 GLY A O 1
ATOM 643 N N . THR A 1 84 ? -3.050 -14.670 5.946 1.00 98.62 84 THR A N 1
ATOM 644 C CA . THR A 1 84 ? -3.155 -14.476 7.394 1.00 98.62 84 THR A CA 1
ATOM 645 C C . THR A 1 84 ? -1.829 -14.008 7.981 1.00 98.62 84 THR A C 1
ATOM 647 O O . THR A 1 84 ? -0.751 -14.379 7.514 1.00 98.62 84 THR A O 1
ATOM 650 N N . LEU A 1 85 ? -1.911 -13.204 9.037 1.00 98.19 85 LEU A N 1
ATOM 651 C CA . LEU A 1 85 ? -0.765 -12.735 9.808 1.00 98.19 85 LEU A CA 1
ATOM 652 C C . LEU A 1 85 ? -1.055 -12.886 11.296 1.00 98.19 85 LEU A C 1
ATOM 654 O O . LEU A 1 85 ? -2.050 -12.366 11.793 1.00 98.19 85 LEU A O 1
ATOM 658 N N . THR A 1 86 ? -0.174 -13.574 12.017 1.00 98.25 86 THR A N 1
ATOM 659 C CA . THR A 1 86 ? -0.275 -13.738 13.472 1.00 98.25 86 THR A CA 1
ATOM 660 C C . THR A 1 86 ? 0.700 -12.803 14.175 1.00 98.25 86 THR A C 1
ATOM 662 O O . THR A 1 86 ? 1.906 -12.886 13.939 1.00 98.25 86 THR A O 1
ATOM 665 N N . ALA A 1 87 ? 0.187 -11.938 15.053 1.00 97.69 87 ALA A N 1
ATOM 666 C CA . ALA A 1 87 ? 0.984 -11.029 15.875 1.00 97.69 87 ALA A CA 1
ATOM 667 C C . ALA A 1 87 ? 0.729 -11.254 17.370 1.00 97.69 87 ALA A C 1
ATOM 669 O O . ALA A 1 87 ? -0.348 -11.700 17.774 1.00 97.69 87 ALA A O 1
ATOM 670 N N . THR A 1 88 ? 1.724 -10.914 18.186 1.00 95.81 88 THR A N 1
ATOM 671 C CA . THR A 1 88 ? 1.602 -10.881 19.646 1.00 95.81 88 THR A CA 1
ATOM 672 C C . THR A 1 88 ? 1.114 -9.499 20.074 1.00 95.81 88 THR A C 1
ATOM 674 O O . THR A 1 88 ? 1.667 -8.486 19.648 1.00 95.81 88 THR A O 1
ATOM 677 N N . LEU A 1 89 ? 0.067 -9.457 20.891 1.00 93.94 89 LEU A N 1
ATOM 678 C CA . LEU A 1 89 ? -0.504 -8.240 21.457 1.00 93.94 89 LEU A CA 1
ATOM 679 C C . LEU A 1 89 ? 0.267 -7.798 22.711 1.00 93.94 89 LEU A C 1
ATOM 681 O O . LEU A 1 89 ? 1.096 -8.528 23.254 1.00 93.94 89 LEU A O 1
ATOM 685 N N . VAL A 1 90 ? -0.033 -6.590 23.195 1.00 88.88 90 VAL A N 1
ATOM 686 C CA . VAL A 1 90 ? 0.626 -5.984 24.369 1.00 88.88 90 VAL A CA 1
ATOM 687 C C . VAL A 1 90 ? 0.426 -6.809 25.648 1.00 88.88 90 VAL A C 1
ATOM 689 O O . VAL A 1 90 ? 1.298 -6.826 26.512 1.00 88.88 90 VAL A O 1
ATOM 692 N N . ASP A 1 91 ? -0.695 -7.521 25.762 1.00 90.62 91 ASP A N 1
ATOM 693 C CA . ASP A 1 91 ? -1.006 -8.408 26.890 1.00 90.62 91 ASP A CA 1
ATOM 694 C C . ASP A 1 91 ? -0.335 -9.795 26.793 1.00 90.62 91 ASP A C 1
ATOM 696 O O . ASP A 1 91 ? -0.549 -10.651 27.651 1.00 90.62 91 ASP A O 1
ATOM 700 N N . GLY A 1 92 ? 0.483 -10.024 25.759 1.00 92.56 92 GLY A N 1
ATOM 701 C CA . GLY A 1 92 ? 1.180 -11.284 25.503 1.00 92.56 92 GLY A CA 1
ATOM 702 C C . GLY A 1 92 ? 0.341 -12.337 24.777 1.00 92.56 92 GLY A C 1
ATOM 703 O O . GLY A 1 92 ? 0.872 -13.394 24.429 1.00 92.56 92 GLY A O 1
ATOM 704 N N . THR A 1 93 ? -0.941 -12.079 24.512 1.00 94.94 93 THR A N 1
ATOM 705 C CA . THR A 1 93 ? -1.776 -12.994 23.726 1.00 94.94 93 THR A CA 1
ATOM 706 C C . THR A 1 93 ? -1.434 -12.911 22.240 1.00 94.94 93 THR A C 1
ATOM 708 O O . THR A 1 93 ? -0.948 -11.897 21.744 1.00 94.94 93 THR A O 1
ATOM 711 N N . THR A 1 94 ? -1.676 -13.989 21.497 1.00 96.56 94 THR A N 1
ATOM 712 C CA . THR A 1 94 ? -1.495 -14.004 20.040 1.00 96.56 94 THR A CA 1
ATOM 713 C C . THR A 1 94 ? -2.828 -13.835 19.336 1.00 96.56 94 THR A C 1
ATOM 715 O O . THR A 1 94 ? -3.804 -14.502 19.685 1.00 96.56 94 THR A O 1
ATOM 718 N N . LYS A 1 95 ? -2.848 -13.018 18.286 1.00 97.69 95 LYS A N 1
ATOM 719 C CA . LYS A 1 95 ? -4.021 -12.807 17.443 1.00 97.69 95 LYS A CA 1
ATOM 720 C C . LYS A 1 95 ? -3.664 -12.969 15.974 1.00 97.69 95 LYS A C 1
ATOM 722 O O . LYS A 1 95 ? -2.629 -12.484 15.522 1.00 97.69 95 LYS A O 1
ATOM 727 N N . THR A 1 96 ? -4.540 -13.642 15.235 1.00 98.31 96 THR A N 1
ATOM 728 C CA . THR A 1 96 ? -4.428 -13.799 13.783 1.00 98.31 96 THR A CA 1
ATOM 729 C C . THR A 1 96 ? -5.344 -12.803 13.083 1.00 98.31 96 THR A C 1
ATOM 731 O O . THR A 1 96 ? -6.507 -12.648 13.454 1.00 98.31 96 THR A O 1
ATOM 734 N N . PHE A 1 97 ? -4.802 -12.129 12.075 1.00 98.44 97 PHE A N 1
ATOM 735 C CA . PHE A 1 97 ? -5.476 -11.142 11.249 1.00 98.44 97 PHE A CA 1
ATOM 736 C C . PHE A 1 97 ? -5.539 -11.632 9.806 1.00 98.44 97 PHE A C 1
ATOM 738 O O . PHE A 1 97 ? -4.515 -11.993 9.224 1.00 98.44 97 PHE A O 1
ATOM 745 N N . ASP A 1 98 ? -6.729 -11.595 9.220 1.00 98.50 98 ASP A N 1
ATOM 746 C CA . ASP A 1 98 ? -6.928 -11.940 7.819 1.00 98.50 98 ASP A CA 1
ATOM 747 C C . ASP A 1 98 ? -6.462 -10.812 6.893 1.00 98.50 98 ASP A C 1
ATOM 749 O O . ASP A 1 98 ? -6.748 -9.625 7.102 1.00 98.50 98 ASP A O 1
ATOM 753 N N . ILE A 1 99 ? -5.795 -11.205 5.815 1.00 98.69 99 ILE A N 1
ATOM 754 C CA . ILE A 1 99 ? -5.309 -10.328 4.754 1.00 98.69 99 ILE A CA 1
ATOM 755 C C . ILE A 1 99 ? -6.137 -10.600 3.504 1.00 98.69 99 ILE A C 1
ATOM 757 O O . ILE A 1 99 ? -6.272 -11.739 3.060 1.00 98.69 99 ILE A O 1
ATOM 761 N N . GLU A 1 100 ? -6.705 -9.551 2.922 1.00 98.69 100 GLU A N 1
ATOM 762 C CA . GLU A 1 100 ? -7.514 -9.666 1.713 1.00 98.69 100 GLU A CA 1
ATOM 763 C C . GLU A 1 100 ? -6.633 -9.962 0.499 1.00 98.69 100 GLU A C 1
ATOM 765 O O . GLU A 1 100 ? -6.861 -10.941 -0.216 1.00 98.69 100 GLU A O 1
ATOM 770 N N . ARG A 1 101 ? -5.613 -9.126 0.281 1.00 98.75 101 ARG A N 1
ATOM 771 C CA . ARG A 1 101 ? -4.765 -9.180 -0.913 1.00 98.75 101 ARG A CA 1
ATOM 772 C C . ARG A 1 101 ? -3.398 -8.543 -0.699 1.00 98.75 101 ARG A C 1
ATOM 774 O O . ARG A 1 101 ? -3.226 -7.665 0.143 1.00 98.75 101 ARG A O 1
ATOM 781 N N . LEU A 1 102 ? -2.461 -8.963 -1.537 1.00 98.75 102 LEU A N 1
ATOM 782 C CA . LEU A 1 102 ? -1.166 -8.345 -1.766 1.00 98.75 102 LEU A CA 1
ATOM 783 C C . LEU A 1 102 ? -1.025 -8.181 -3.272 1.00 98.75 102 LEU A C 1
ATOM 785 O O . LEU A 1 102 ? -1.247 -9.133 -4.023 1.00 98.75 102 LEU A O 1
ATOM 789 N N . HIS A 1 103 ? -0.682 -6.982 -3.721 1.00 98.75 103 HIS A N 1
ATOM 790 C CA . HIS A 1 103 ? -0.434 -6.732 -5.135 1.00 98.75 103 HIS A CA 1
ATOM 791 C C . HIS A 1 103 ? 0.792 -5.860 -5.360 1.00 98.75 103 HIS A C 1
ATOM 793 O O . HIS A 1 103 ? 1.213 -5.122 -4.474 1.00 98.75 103 HIS A O 1
ATOM 799 N N . ILE A 1 104 ? 1.373 -5.987 -6.551 1.00 98.75 104 ILE A N 1
ATOM 800 C CA . ILE A 1 104 ? 2.537 -5.215 -6.978 1.00 98.75 104 ILE A CA 1
ATOM 801 C C . ILE A 1 104 ? 2.074 -3.948 -7.688 1.00 98.75 104 ILE A C 1
ATOM 803 O O . ILE A 1 104 ? 1.240 -4.005 -8.591 1.00 98.75 104 ILE A O 1
ATOM 807 N N . GLU A 1 105 ? 2.688 -2.823 -7.353 1.00 98.56 105 GLU A N 1
ATOM 808 C CA . GLU A 1 105 ? 2.489 -1.571 -8.077 1.00 98.56 105 GLU A CA 1
ATOM 809 C C . GLU A 1 105 ? 3.765 -0.729 -8.143 1.00 98.56 105 GLU A C 1
ATOM 811 O O . GLU A 1 105 ? 4.832 -1.139 -7.676 1.00 98.56 105 GLU A O 1
ATOM 816 N N . GLU A 1 106 ? 3.676 0.430 -8.788 1.00 97.50 106 GLU A N 1
ATOM 817 C CA . GLU A 1 106 ? 4.747 1.424 -8.833 1.00 97.50 106 GLU A CA 1
ATOM 818 C C . GLU A 1 106 ? 4.432 2.666 -7.998 1.00 97.50 106 GLU A C 1
ATOM 820 O O . GLU A 1 106 ? 3.282 3.087 -7.916 1.00 97.50 106 GLU A O 1
ATOM 825 N N . ASP A 1 107 ? 5.457 3.283 -7.418 1.00 96.19 107 ASP A N 1
ATOM 826 C CA . ASP A 1 107 ? 5.319 4.526 -6.660 1.00 96.19 107 ASP A CA 1
ATOM 827 C C . ASP A 1 107 ? 5.250 5.768 -7.562 1.00 96.19 107 ASP A C 1
ATOM 829 O O . ASP A 1 107 ? 5.669 5.749 -8.727 1.00 96.19 107 ASP A O 1
ATOM 833 N N . THR A 1 108 ? 4.747 6.870 -7.000 1.00 95.31 108 THR A N 1
ATOM 834 C CA . THR A 1 108 ? 4.702 8.185 -7.657 1.00 95.31 108 THR A CA 1
ATOM 835 C C . THR A 1 108 ? 5.907 9.054 -7.291 1.00 95.31 108 THR A C 1
ATOM 837 O O . THR A 1 108 ? 6.652 8.786 -6.337 1.00 95.31 108 THR A O 1
ATOM 840 N N . ALA A 1 109 ? 6.101 10.141 -8.041 1.00 94.94 109 ALA A N 1
ATOM 841 C CA . ALA A 1 109 ? 7.121 11.136 -7.739 1.00 94.94 109 ALA A CA 1
ATOM 842 C C . ALA A 1 109 ? 6.910 11.775 -6.353 1.00 94.94 109 ALA A C 1
ATOM 844 O O . ALA A 1 109 ? 5.831 11.730 -5.751 1.00 94.94 109 ALA A O 1
ATOM 845 N N . LYS A 1 110 ? 7.968 12.375 -5.809 1.00 92.38 110 LYS A N 1
ATOM 846 C CA . LYS A 1 110 ? 7.884 13.167 -4.581 1.00 92.38 110 LYS A CA 1
ATOM 847 C C . LYS A 1 110 ? 7.521 14.609 -4.928 1.00 92.38 110 LYS A C 1
ATOM 849 O O . LYS A 1 110 ? 8.049 15.181 -5.877 1.00 92.38 110 LYS A O 1
ATOM 854 N N . GLN A 1 111 ? 6.648 15.198 -4.119 1.00 92.62 111 GLN A N 1
ATOM 855 C CA . GLN A 1 111 ? 6.267 16.604 -4.209 1.00 92.62 111 GLN A CA 1
ATOM 856 C C . GLN A 1 111 ? 6.858 17.372 -3.033 1.00 92.62 111 GLN A C 1
ATOM 858 O O . GLN A 1 111 ? 6.725 16.945 -1.886 1.00 92.62 111 GLN A O 1
ATOM 863 N N . ASN A 1 112 ? 7.479 18.512 -3.320 1.00 91.44 112 ASN A N 1
ATOM 864 C CA . ASN A 1 112 ? 7.917 19.470 -2.314 1.00 91.44 112 ASN A CA 1
ATOM 865 C C . ASN A 1 112 ? 7.229 20.809 -2.590 1.00 91.44 112 ASN A C 1
ATOM 867 O O . ASN A 1 112 ? 7.430 21.408 -3.646 1.00 91.44 112 ASN A O 1
ATOM 871 N N . HIS A 1 113 ? 6.418 21.278 -1.647 1.00 91.62 113 HIS A N 1
ATOM 872 C CA . HIS A 1 113 ? 5.732 22.563 -1.755 1.00 91.62 113 HIS A CA 1
ATOM 873 C C . HIS A 1 113 ? 6.571 23.643 -1.068 1.00 91.62 113 HIS A C 1
ATOM 875 O O . HIS A 1 113 ? 6.860 23.533 0.124 1.00 91.62 113 HIS A O 1
ATOM 881 N N . ILE A 1 114 ? 6.981 24.667 -1.817 1.00 92.19 114 ILE A N 1
ATOM 882 C CA . ILE A 1 114 ? 7.736 25.817 -1.305 1.00 92.19 114 ILE A CA 1
ATOM 883 C C . ILE A 1 114 ? 6.997 27.079 -1.751 1.00 92.19 114 ILE A C 1
ATOM 885 O O . ILE A 1 114 ? 6.965 27.406 -2.939 1.00 92.19 114 ILE A O 1
ATOM 889 N N . GLY A 1 115 ? 6.374 27.766 -0.790 1.00 93.38 115 GLY A N 1
ATOM 890 C CA . GLY A 1 115 ? 5.429 28.844 -1.087 1.00 93.38 115 GLY A CA 1
ATOM 891 C C . GLY A 1 115 ? 4.296 28.337 -1.982 1.00 93.38 115 GLY A C 1
ATOM 892 O O . GLY A 1 115 ? 3.734 27.273 -1.729 1.00 93.38 115 GLY A O 1
ATOM 893 N N . ASP A 1 116 ? 4.024 29.063 -3.064 1.00 93.94 116 ASP A N 1
ATOM 894 C CA . ASP A 1 116 ? 2.970 28.729 -4.032 1.00 93.94 116 ASP A CA 1
ATOM 895 C C . ASP A 1 116 ? 3.449 27.799 -5.164 1.00 93.94 116 ASP A C 1
ATOM 897 O O . ASP A 1 116 ? 2.715 27.529 -6.114 1.00 93.94 116 ASP A O 1
ATOM 901 N N . THR A 1 117 ? 4.692 27.309 -5.097 1.00 95.25 117 THR A N 1
ATOM 902 C CA . THR A 1 117 ? 5.284 26.454 -6.136 1.00 95.25 117 THR A CA 1
ATOM 903 C C . THR A 1 117 ? 5.423 25.015 -5.654 1.00 95.25 117 THR A C 1
ATOM 905 O O . THR A 1 117 ? 5.885 24.745 -4.544 1.00 95.25 117 THR A O 1
ATOM 908 N N . THR A 1 118 ? 5.051 24.070 -6.519 1.00 94.94 118 THR A N 1
ATOM 909 C CA . THR A 1 118 ? 5.256 22.635 -6.289 1.00 94.94 118 THR A CA 1
ATOM 910 C C . THR A 1 118 ? 6.418 22.143 -7.136 1.00 94.94 118 THR A C 1
ATOM 912 O O . THR A 1 118 ? 6.360 22.183 -8.363 1.00 94.94 118 THR A O 1
ATOM 915 N N . TYR A 1 119 ? 7.461 21.657 -6.474 1.00 96.12 119 TYR A N 1
ATOM 916 C CA . TYR A 1 119 ? 8.617 21.030 -7.098 1.00 96.12 119 TYR A CA 1
ATOM 917 C C . TYR A 1 119 ? 8.413 19.518 -7.144 1.00 96.12 119 TYR A C 1
ATOM 919 O O . TYR A 1 119 ? 7.983 18.913 -6.158 1.00 96.12 119 TYR A O 1
ATOM 927 N N . LEU A 1 120 ? 8.736 18.918 -8.288 1.00 95.62 120 LEU A N 1
ATOM 928 C CA . LEU A 1 120 ? 8.586 17.488 -8.533 1.00 95.62 120 LEU A CA 1
ATOM 929 C C . LEU A 1 120 ? 9.956 16.825 -8.633 1.00 95.62 120 LEU A C 1
ATOM 931 O O . LEU A 1 120 ? 10.810 17.253 -9.414 1.00 95.62 120 LEU A O 1
ATOM 935 N N . ASP A 1 121 ? 10.135 15.766 -7.853 1.00 95.62 121 ASP A N 1
ATOM 936 C CA . ASP A 1 121 ? 11.284 14.873 -7.940 1.00 95.62 121 ASP A CA 1
ATOM 937 C C . ASP A 1 121 ? 10.824 13.472 -8.353 1.00 95.62 121 ASP A C 1
ATOM 939 O O . ASP A 1 121 ? 10.218 12.727 -7.574 1.00 95.62 121 ASP A O 1
ATOM 943 N N . TYR A 1 122 ? 11.121 13.126 -9.602 1.00 95.56 122 TYR A N 1
ATOM 944 C CA . TYR A 1 122 ? 10.749 11.868 -10.234 1.00 95.56 122 TYR A CA 1
ATOM 945 C C . TYR A 1 122 ? 11.680 10.703 -9.901 1.00 95.56 122 TYR A C 1
ATOM 947 O O . TYR A 1 122 ? 11.374 9.592 -10.319 1.00 95.56 122 TYR A O 1
ATOM 955 N N . ASN A 1 123 ? 12.732 10.888 -9.094 1.00 95.62 123 ASN A N 1
ATOM 956 C CA . ASN A 1 123 ? 13.600 9.785 -8.649 1.00 95.62 123 ASN A CA 1
ATOM 957 C C . ASN A 1 123 ? 12.824 8.626 -7.995 1.00 95.62 123 ASN A C 1
ATOM 959 O O . ASN A 1 123 ? 13.257 7.480 -8.035 1.00 95.62 123 ASN A O 1
ATOM 963 N N . ARG A 1 124 ? 11.682 8.929 -7.361 1.00 94.12 124 ARG A N 1
ATOM 964 C CA . ARG A 1 124 ? 10.814 7.933 -6.715 1.00 94.12 124 ARG A CA 1
ATOM 965 C C . ARG A 1 124 ? 9.807 7.283 -7.673 1.00 94.12 124 ARG A C 1
ATOM 967 O O . ARG A 1 124 ? 9.281 6.213 -7.374 1.00 94.12 124 ARG A O 1
ATOM 974 N N . SER A 1 125 ? 9.530 7.922 -8.809 1.00 95.38 125 SER A N 1
ATOM 975 C CA . SER A 1 125 ? 8.571 7.423 -9.797 1.00 95.38 125 SER A CA 1
ATOM 976 C C . SER A 1 125 ? 9.006 6.052 -10.298 1.00 95.38 125 SER A C 1
ATOM 978 O O . SER A 1 125 ? 10.174 5.845 -10.616 1.00 95.38 125 SER A O 1
ATOM 980 N N . GLY A 1 126 ? 8.080 5.098 -10.353 1.00 95.69 126 GLY A N 1
ATOM 981 C CA . GLY A 1 126 ? 8.376 3.776 -10.898 1.00 95.69 126 GLY A CA 1
ATOM 982 C C . GLY A 1 126 ? 9.005 2.796 -9.903 1.00 95.69 126 GLY A C 1
ATOM 983 O O . GLY A 1 126 ? 9.145 1.616 -10.251 1.00 95.69 126 GLY A O 1
ATOM 984 N N . ILE A 1 127 ? 9.372 3.208 -8.678 1.00 96.19 127 ILE A N 1
ATOM 985 C CA . ILE A 1 127 ? 9.877 2.298 -7.628 1.00 96.19 127 ILE A CA 1
ATOM 986 C C . ILE A 1 127 ? 8.837 1.210 -7.338 1.00 96.19 127 ILE A C 1
ATOM 988 O O . ILE A 1 127 ? 7.644 1.477 -7.328 1.00 96.19 127 ILE A O 1
ATOM 992 N N . GLY A 1 128 ? 9.281 -0.036 -7.139 1.00 97.00 128 GLY A N 1
ATOM 993 C CA . GLY A 1 128 ? 8.370 -1.154 -6.873 1.00 97.00 128 GLY A CA 1
ATOM 994 C C . GLY A 1 128 ? 7.814 -1.143 -5.464 1.00 97.00 128 GLY A C 1
ATOM 995 O O . GLY A 1 128 ? 8.565 -0.994 -4.504 1.00 97.00 128 GLY A O 1
ATOM 996 N N . LEU A 1 129 ? 6.507 -1.353 -5.364 1.00 97.94 129 LEU A N 1
ATOM 997 C CA . LEU A 1 129 ? 5.767 -1.456 -4.118 1.00 97.94 129 LEU A CA 1
ATOM 998 C C . LEU A 1 129 ? 5.020 -2.783 -4.061 1.00 97.94 129 LEU A C 1
ATOM 1000 O O . LEU A 1 129 ? 4.621 -3.338 -5.087 1.00 97.94 129 LEU A O 1
ATOM 1004 N N . ILE A 1 130 ? 4.789 -3.243 -2.837 1.00 98.19 130 ILE A N 1
ATOM 1005 C CA . ILE A 1 130 ? 3.725 -4.191 -2.532 1.00 98.19 130 ILE A CA 1
ATOM 1006 C C . ILE A 1 130 ? 2.677 -3.465 -1.689 1.00 98.19 130 ILE A C 1
ATOM 1008 O O . ILE A 1 130 ? 3.004 -2.897 -0.647 1.00 98.19 130 ILE A O 1
ATOM 1012 N N . GLU A 1 131 ? 1.426 -3.468 -2.133 1.00 98.56 131 GLU A N 1
ATOM 1013 C CA . GLU A 1 131 ? 0.301 -2.984 -1.336 1.00 98.56 131 GLU A CA 1
ATOM 1014 C C . GLU A 1 131 ? -0.371 -4.185 -0.666 1.00 98.56 131 GLU A C 1
ATOM 1016 O O . GLU A 1 131 ? -0.865 -5.094 -1.340 1.00 98.56 131 GLU A O 1
ATOM 1021 N N . VAL A 1 132 ? -0.365 -4.192 0.670 1.00 98.56 132 VAL A N 1
ATOM 1022 C CA . VAL A 1 132 ? -0.972 -5.233 1.508 1.00 98.56 132 VAL A CA 1
ATOM 1023 C C . VAL A 1 132 ? -2.253 -4.681 2.120 1.00 98.56 132 VAL A C 1
ATOM 1025 O O . VAL A 1 132 ? -2.212 -3.754 2.928 1.00 98.56 132 VAL A O 1
ATOM 1028 N N . VAL A 1 133 ? -3.390 -5.275 1.767 1.00 98.62 133 VAL A N 1
ATOM 1029 C CA . VAL A 1 133 ? -4.712 -4.846 2.236 1.00 98.62 133 VAL A CA 1
ATOM 1030 C C . VAL A 1 133 ? -5.239 -5.871 3.230 1.00 98.62 133 VAL A C 1
ATOM 1032 O O . VAL A 1 133 ? -5.419 -7.043 2.896 1.00 98.62 133 VAL A O 1
ATOM 1035 N N . SER A 1 134 ? -5.485 -5.436 4.464 1.00 98.44 134 SER A N 1
ATOM 1036 C CA . SER A 1 134 ? -6.107 -6.271 5.493 1.00 98.44 134 SER A CA 1
ATOM 1037 C C . SER A 1 134 ? -7.621 -6.348 5.308 1.00 98.44 134 SER A C 1
ATOM 1039 O O . SER A 1 134 ? -8.249 -5.416 4.801 1.00 98.44 134 SER A O 1
ATOM 1041 N N . ARG A 1 135 ? -8.234 -7.441 5.775 1.00 98.25 135 ARG A N 1
ATOM 1042 C CA . ARG A 1 135 ? -9.681 -7.445 6.025 1.00 98.25 135 ARG A CA 1
ATOM 1043 C C . ARG A 1 135 ? -9.991 -6.557 7.241 1.00 98.25 135 ARG A C 1
ATOM 1045 O O . ARG A 1 135 ? -9.119 -6.363 8.092 1.00 98.25 135 ARG A O 1
ATOM 1052 N N . PRO A 1 136 ? -11.230 -6.053 7.407 1.00 96.56 136 PRO A N 1
ATOM 1053 C CA . PRO A 1 136 ? -11.609 -5.236 8.562 1.00 96.56 136 PRO A CA 1
ATOM 1054 C C . PRO A 1 136 ? -11.781 -6.096 9.830 1.00 96.56 136 PRO A C 1
ATOM 1056 O O . PRO A 1 136 ? -12.879 -6.216 10.379 1.00 96.56 136 PRO A O 1
ATOM 1059 N N . VAL A 1 137 ? -10.701 -6.725 10.306 1.00 95.69 137 VAL A N 1
ATOM 1060 C CA . VAL A 1 137 ? -10.670 -7.662 11.450 1.00 95.69 137 VAL A CA 1
ATOM 1061 C C . VAL A 1 137 ? -10.012 -7.083 12.706 1.00 95.69 137 VAL A C 1
ATOM 1063 O O . VAL A 1 137 ? -10.186 -7.625 13.795 1.00 95.69 137 VAL A O 1
ATOM 1066 N N . MET A 1 138 ? -9.310 -5.954 12.588 1.00 96.75 138 MET A N 1
ATOM 1067 C CA . MET A 1 138 ? -8.768 -5.217 13.735 1.00 96.75 138 MET A CA 1
ATOM 1068 C C . MET A 1 138 ? -9.908 -4.541 14.507 1.00 96.75 138 MET A C 1
ATOM 1070 O O . MET A 1 138 ? -10.862 -4.031 13.910 1.00 96.75 138 MET A O 1
ATOM 1074 N N . ARG A 1 139 ? -9.857 -4.586 15.839 1.00 95.19 139 ARG A N 1
ATOM 1075 C CA . ARG A 1 139 ? -10.914 -4.106 16.748 1.00 95.19 139 ARG A CA 1
ATOM 1076 C C . ARG A 1 139 ? -10.425 -3.055 17.744 1.00 95.19 139 ARG A C 1
ATOM 1078 O O . ARG A 1 139 ? -11.238 -2.520 18.488 1.00 95.19 139 ARG A O 1
ATOM 1085 N N . SER A 1 140 ? -9.135 -2.736 17.746 1.00 95.69 140 SER A N 1
ATOM 1086 C CA . SER A 1 140 ? -8.542 -1.706 18.598 1.00 95.69 140 SER A CA 1
ATOM 1087 C C . SER A 1 140 ? -7.352 -1.033 17.910 1.00 95.69 140 SER A C 1
ATOM 1089 O O . SER A 1 140 ? -6.847 -1.509 16.891 1.00 95.69 140 SER A O 1
ATOM 1091 N N . ALA A 1 141 ? -6.888 0.079 18.482 1.00 97.00 141 ALA A N 1
ATOM 1092 C CA . ALA A 1 141 ? -5.644 0.712 18.054 1.00 97.00 141 ALA A CA 1
ATOM 1093 C C . ALA A 1 141 ? -4.432 -0.212 18.276 1.00 97.00 141 ALA A C 1
ATOM 1095 O O . ALA A 1 141 ? -3.545 -0.273 17.430 1.00 97.00 141 ALA A O 1
ATOM 1096 N N . ASP A 1 142 ? -4.430 -0.979 19.371 1.00 96.62 142 ASP A N 1
ATOM 1097 C CA . ASP A 1 142 ? -3.362 -1.934 19.686 1.00 96.62 142 ASP A CA 1
ATOM 1098 C C . ASP A 1 142 ? -3.310 -3.100 18.691 1.00 96.62 142 ASP A C 1
ATOM 1100 O O . ASP A 1 142 ? -2.221 -3.488 18.276 1.00 96.62 142 ASP A O 1
ATOM 1104 N N . ASP A 1 143 ? -4.465 -3.602 18.233 1.00 97.62 143 ASP A N 1
ATOM 1105 C CA . ASP A 1 143 ? -4.526 -4.587 17.145 1.00 97.62 143 ASP A CA 1
ATOM 1106 C C . ASP A 1 143 ? -3.836 -4.054 15.882 1.00 97.62 143 ASP A C 1
ATOM 1108 O O . ASP A 1 143 ? -3.051 -4.760 15.250 1.00 97.62 143 ASP A O 1
ATOM 1112 N N . ALA A 1 144 ? -4.138 -2.807 15.507 1.00 97.69 144 ALA A N 1
ATOM 1113 C CA . ALA A 1 144 ? -3.589 -2.190 14.306 1.00 97.69 144 ALA A CA 1
ATOM 1114 C C . ALA A 1 144 ? -2.075 -1.978 14.413 1.00 97.69 144 ALA A C 1
ATOM 1116 O O . ALA A 1 144 ? -1.347 -2.265 13.464 1.00 97.69 144 ALA A O 1
ATOM 1117 N N . VAL A 1 145 ? -1.585 -1.532 15.574 1.00 97.44 145 VAL A N 1
ATOM 1118 C CA . VAL A 1 145 ? -0.143 -1.410 15.831 1.00 97.44 145 VAL A CA 1
ATOM 1119 C C . VAL A 1 145 ? 0.540 -2.770 15.749 1.00 97.44 145 VAL A C 1
ATOM 1121 O O . VAL A 1 145 ? 1.531 -2.893 15.033 1.00 97.44 145 VAL A O 1
ATOM 1124 N N . ALA A 1 146 ? -0.000 -3.788 16.424 1.00 98.12 146 ALA A N 1
ATOM 1125 C CA . ALA A 1 146 ? 0.564 -5.135 16.416 1.00 98.12 146 ALA A CA 1
ATOM 1126 C C . ALA A 1 146 ? 0.607 -5.724 14.998 1.00 98.12 146 ALA A C 1
ATOM 1128 O O . ALA A 1 146 ? 1.605 -6.326 14.605 1.00 98.12 146 ALA A O 1
ATOM 1129 N N . TYR A 1 147 ? -0.441 -5.500 14.199 1.00 98.31 147 TYR A N 1
ATOM 1130 C CA . TYR A 1 147 ? -0.474 -5.914 12.800 1.00 98.31 147 TYR A CA 1
ATOM 1131 C C . TYR A 1 147 ? 0.620 -5.235 11.966 1.00 98.31 147 TYR A C 1
ATOM 1133 O O . TYR A 1 147 ? 1.371 -5.920 11.269 1.00 98.31 147 TYR A O 1
ATOM 1141 N N . VAL A 1 148 ? 0.724 -3.901 12.022 1.00 97.50 148 VAL A N 1
ATOM 1142 C CA . VAL A 1 148 ? 1.696 -3.151 11.206 1.00 97.50 148 VAL A CA 1
ATOM 1143 C C . VAL A 1 148 ? 3.127 -3.471 11.634 1.00 97.50 148 VAL A C 1
ATOM 1145 O O . VAL A 1 148 ? 3.986 -3.656 10.772 1.00 97.50 148 VAL A O 1
ATOM 1148 N N . ASP A 1 149 ? 3.389 -3.586 12.937 1.00 97.31 149 ASP A N 1
ATOM 1149 C CA . ASP A 1 149 ? 4.718 -3.925 13.449 1.00 97.31 149 ASP A CA 1
ATOM 1150 C C . ASP A 1 149 ? 5.126 -5.353 13.070 1.00 97.31 149 ASP A C 1
ATOM 1152 O O . ASP A 1 149 ? 6.237 -5.578 12.588 1.00 97.31 149 ASP A O 1
ATOM 1156 N N . LYS A 1 150 ? 4.203 -6.317 13.158 1.00 98.06 150 LYS A N 1
ATOM 1157 C CA . LYS A 1 150 ? 4.489 -7.688 12.730 1.00 98.06 150 LYS A CA 1
ATOM 1158 C C . LYS A 1 150 ? 4.679 -7.803 11.220 1.00 98.06 150 LYS A C 1
ATOM 1160 O O . LYS A 1 150 ? 5.571 -8.520 10.769 1.00 98.06 150 LYS A O 1
ATOM 1165 N N . LEU A 1 151 ? 3.889 -7.082 10.422 1.00 98.00 151 LEU A N 1
ATOM 1166 C CA . LEU A 1 151 ? 4.086 -7.027 8.972 1.00 98.00 151 LEU A CA 1
ATOM 1167 C C . LEU A 1 151 ? 5.468 -6.455 8.642 1.00 98.00 151 LEU A C 1
ATOM 1169 O O . LEU A 1 151 ? 6.180 -7.015 7.808 1.00 98.00 151 LEU A O 1
ATOM 1173 N N . ARG A 1 152 ? 5.864 -5.382 9.337 1.00 97.44 152 ARG A N 1
ATOM 1174 C CA . ARG A 1 152 ? 7.195 -4.775 9.247 1.00 97.44 152 ARG A CA 1
ATOM 1175 C C . ARG A 1 152 ? 8.303 -5.774 9.598 1.00 97.44 152 ARG A C 1
ATOM 1177 O O . ARG A 1 152 ? 9.274 -5.878 8.854 1.00 97.44 152 ARG A O 1
ATOM 1184 N N . GLU A 1 153 ? 8.160 -6.522 10.688 1.00 97.62 153 GLU A N 1
ATOM 1185 C CA . GLU A 1 153 ? 9.105 -7.570 11.095 1.00 97.62 153 GLU A CA 1
ATOM 1186 C C . GLU A 1 153 ? 9.277 -8.634 9.999 1.00 97.62 153 GLU A C 1
ATOM 1188 O O . GLU A 1 153 ? 10.404 -8.975 9.640 1.00 97.62 153 GLU A O 1
ATOM 1193 N N . ILE A 1 154 ? 8.172 -9.110 9.413 1.00 98.12 154 ILE A N 1
ATOM 1194 C CA . ILE A 1 154 ? 8.185 -10.116 8.341 1.00 98.12 154 ILE A CA 1
ATOM 1195 C C . ILE A 1 154 ? 8.962 -9.605 7.124 1.00 98.12 154 ILE A C 1
ATOM 1197 O O . ILE A 1 154 ? 9.853 -10.296 6.625 1.00 98.12 154 ILE A O 1
ATOM 1201 N N . VAL A 1 155 ? 8.662 -8.398 6.636 1.00 97.56 155 VAL A N 1
ATOM 1202 C CA . VAL A 1 155 ? 9.320 -7.875 5.425 1.00 97.56 155 VAL A CA 1
ATOM 1203 C C . VAL A 1 155 ? 10.807 -7.576 5.643 1.00 97.56 155 VAL A C 1
ATOM 1205 O O . VAL A 1 155 ? 11.607 -7.794 4.727 1.00 97.56 155 VAL A O 1
ATOM 1208 N N . LEU A 1 156 ? 11.187 -7.162 6.857 1.00 97.50 156 LEU A N 1
ATOM 1209 C CA . LEU A 1 156 ? 12.584 -7.009 7.265 1.00 97.50 156 LEU A CA 1
ATOM 1210 C C . LEU A 1 156 ? 13.304 -8.357 7.275 1.00 97.50 156 LEU A C 1
ATOM 1212 O O . LEU A 1 156 ? 14.373 -8.488 6.683 1.00 97.50 156 LEU A O 1
ATOM 1216 N N . TYR A 1 157 ? 12.701 -9.375 7.894 1.00 97.75 157 TYR A N 1
ATOM 1217 C CA . TYR A 1 157 ? 13.287 -10.713 7.990 1.00 97.75 157 TYR A CA 1
ATOM 1218 C C . TYR A 1 157 ? 13.493 -11.358 6.614 1.00 97.75 157 TYR A C 1
ATOM 1220 O O . TYR A 1 157 ? 14.499 -12.019 6.361 1.00 97.75 157 TYR A O 1
ATOM 1228 N N . LEU A 1 158 ? 12.563 -11.131 5.684 1.00 97.44 158 LEU A N 1
ATOM 1229 C CA . LEU A 1 158 ? 12.700 -11.599 4.306 1.00 97.44 158 LEU A CA 1
ATOM 1230 C C . LEU A 1 158 ? 13.740 -10.802 3.497 1.00 97.44 158 LEU A C 1
ATOM 1232 O O . LEU A 1 158 ? 14.158 -11.269 2.432 1.00 97.44 158 LEU A O 1
ATOM 1236 N N . GLY A 1 159 ? 14.146 -9.614 3.950 1.00 96.06 159 GLY A N 1
ATOM 1237 C CA . GLY A 1 159 ? 14.996 -8.707 3.179 1.00 96.06 159 GLY A CA 1
ATOM 1238 C C . GLY A 1 159 ? 14.323 -8.243 1.884 1.00 96.06 159 GLY A C 1
ATOM 1239 O O . GLY A 1 159 ? 14.964 -8.210 0.835 1.00 96.06 159 GLY A O 1
ATOM 1240 N N . VAL A 1 160 ? 13.008 -7.984 1.924 1.00 95.19 160 VAL A N 1
ATOM 1241 C CA . VAL A 1 160 ? 12.242 -7.472 0.764 1.00 95.19 160 VAL A CA 1
ATOM 1242 C C . VAL A 1 160 ? 12.061 -5.952 0.808 1.00 95.19 160 VAL A C 1
ATOM 1244 O O . VAL A 1 160 ? 11.781 -5.351 -0.224 1.00 95.19 160 VAL A O 1
ATOM 1247 N N . SER A 1 161 ? 12.203 -5.332 1.983 1.00 95.25 161 SER A N 1
ATOM 1248 C CA . SER A 1 161 ? 12.142 -3.882 2.195 1.00 95.25 161 SER A CA 1
ATOM 1249 C C . SER A 1 161 ? 12.880 -3.513 3.483 1.00 95.25 161 SER A C 1
ATOM 1251 O O . SER A 1 161 ? 12.872 -4.291 4.437 1.00 95.25 161 SER A O 1
ATOM 1253 N N . ASP A 1 162 ? 13.443 -2.304 3.540 1.00 93.00 162 ASP A N 1
ATOM 1254 C CA . ASP A 1 162 ? 13.958 -1.711 4.782 1.00 93.00 162 ASP A CA 1
ATOM 1255 C C . ASP A 1 162 ? 12.829 -1.313 5.751 1.00 93.00 162 ASP A C 1
ATOM 1257 O O . ASP A 1 162 ? 13.076 -1.078 6.932 1.00 93.00 162 ASP A O 1
ATOM 1261 N N . ALA A 1 163 ? 11.588 -1.221 5.256 1.00 93.44 163 ALA A N 1
ATOM 1262 C CA . ALA A 1 163 ? 10.354 -1.029 6.021 1.00 93.44 163 ALA A CA 1
ATOM 1263 C C . ALA A 1 163 ? 10.430 0.055 7.115 1.00 93.44 163 ALA A C 1
ATOM 1265 O O . ALA A 1 163 ? 9.985 -0.113 8.259 1.00 93.44 163 ALA A O 1
ATOM 1266 N N . LYS A 1 164 ? 11.010 1.197 6.751 1.00 89.88 164 LYS A N 1
ATOM 1267 C CA . LYS A 1 164 ? 11.163 2.377 7.596 1.00 89.88 164 LYS A CA 1
ATOM 1268 C C . LYS A 1 164 ? 10.087 3.395 7.248 1.00 89.88 164 LYS A C 1
ATOM 1270 O O . LYS A 1 164 ? 10.024 3.895 6.126 1.00 89.88 164 LYS A O 1
ATOM 1275 N N . MET A 1 165 ? 9.254 3.734 8.228 1.00 89.25 165 MET A N 1
ATOM 1276 C CA . MET A 1 165 ? 8.152 4.678 8.012 1.00 89.25 165 MET A CA 1
ATOM 1277 C C . MET A 1 165 ? 8.642 6.112 7.778 1.00 89.25 165 MET A C 1
ATOM 1279 O O . MET A 1 165 ? 8.123 6.808 6.912 1.00 89.25 165 MET A O 1
ATOM 1283 N N . ASN A 1 166 ? 9.698 6.530 8.477 1.00 77.94 166 ASN A N 1
ATOM 1284 C CA . ASN A 1 166 ? 10.301 7.859 8.341 1.00 77.94 166 ASN A CA 1
ATOM 1285 C C . ASN A 1 166 ? 11.001 8.086 6.987 1.00 77.94 166 ASN A C 1
ATOM 1287 O O . ASN A 1 166 ? 11.078 9.219 6.523 1.00 77.94 166 ASN A O 1
ATOM 1291 N N . GLU A 1 167 ? 11.508 7.025 6.354 1.00 81.56 167 GLU A N 1
ATOM 1292 C CA . GLU A 1 167 ? 12.110 7.075 5.012 1.00 81.56 167 GLU A CA 1
ATOM 1293 C C . GLU A 1 167 ? 11.077 6.784 3.903 1.00 81.56 167 GLU A C 1
ATOM 1295 O O . GLU A 1 167 ? 11.386 6.896 2.718 1.00 81.56 167 GLU A O 1
ATOM 1300 N N . GLY A 1 168 ? 9.835 6.443 4.271 1.00 84.75 168 GLY A N 1
ATOM 1301 C CA . GLY A 1 168 ? 8.736 6.168 3.343 1.00 84.75 168 GLY A CA 1
ATOM 1302 C C . GLY A 1 168 ? 8.748 4.772 2.708 1.00 84.75 168 GLY A C 1
ATOM 1303 O O . GLY A 1 168 ? 7.884 4.488 1.880 1.00 84.75 168 GLY A O 1
ATOM 1304 N N . SER A 1 169 ? 9.671 3.886 3.105 1.00 89.69 169 SER A N 1
ATOM 1305 C CA . SER A 1 169 ? 9.730 2.489 2.635 1.00 89.69 169 SER A CA 1
ATOM 1306 C C . SER A 1 169 ? 8.718 1.563 3.326 1.00 89.69 169 SER A C 1
ATOM 1308 O O . SER A 1 169 ? 8.560 0.406 2.933 1.00 89.69 169 SER A O 1
ATOM 1310 N N . LEU A 1 170 ? 7.985 2.085 4.317 1.00 94.75 170 LEU A N 1
ATOM 1311 C CA . LEU A 1 170 ? 6.727 1.539 4.826 1.00 94.75 170 LEU A CA 1
ATOM 1312 C C . LEU A 1 170 ? 5.716 2.679 4.982 1.00 94.75 170 LEU A C 1
ATOM 1314 O O . LEU A 1 170 ? 6.000 3.676 5.638 1.00 94.75 170 LEU A O 1
ATOM 1318 N N . ARG A 1 171 ? 4.526 2.526 4.404 1.00 94.81 171 ARG A N 1
ATOM 1319 C CA . ARG A 1 171 ? 3.422 3.486 4.524 1.00 94.81 171 ARG A CA 1
ATOM 1320 C C . ARG A 1 171 ? 2.182 2.761 5.022 1.00 94.81 171 ARG A C 1
ATOM 1322 O O . ARG A 1 171 ? 1.995 1.586 4.719 1.00 94.81 171 ARG A O 1
ATOM 1329 N N . CYS A 1 172 ? 1.355 3.459 5.790 1.00 95.56 172 CYS A N 1
ATOM 1330 C CA . CYS A 1 172 ? 0.112 2.918 6.319 1.00 95.56 172 CYS A CA 1
ATOM 1331 C C . CYS A 1 172 ? -0.982 3.983 6.246 1.00 95.56 172 CYS A C 1
ATOM 1333 O O . CYS A 1 172 ? -0.819 5.078 6.783 1.00 95.56 172 CYS A O 1
ATOM 1335 N N . ASP A 1 173 ? -2.091 3.623 5.606 1.00 96.56 173 ASP A N 1
ATOM 1336 C CA . ASP A 1 173 ? -3.348 4.355 5.679 1.00 96.56 173 ASP A CA 1
ATOM 1337 C C . ASP A 1 173 ? -4.322 3.541 6.539 1.00 96.56 173 ASP A C 1
ATOM 1339 O O . ASP A 1 173 ? -4.436 2.320 6.394 1.00 96.56 173 ASP A O 1
ATOM 1343 N N . VAL A 1 174 ? -5.047 4.213 7.432 1.00 97.81 174 VAL A N 1
ATOM 1344 C CA . VAL A 1 174 ? -6.011 3.575 8.337 1.00 97.81 174 VAL A CA 1
ATOM 1345 C C . VAL A 1 174 ? -7.421 3.788 7.813 1.00 97.81 174 VAL A C 1
ATOM 1347 O O . VAL A 1 174 ? -7.823 4.902 7.500 1.00 97.81 174 VAL A O 1
ATOM 1350 N N . ASN A 1 175 ? -8.205 2.717 7.761 1.00 97.81 175 ASN A N 1
ATOM 1351 C CA . ASN A 1 175 ? -9.628 2.768 7.452 1.00 97.81 175 ASN A CA 1
ATOM 1352 C C . ASN A 1 175 ? -10.414 2.371 8.705 1.00 97.81 175 ASN A C 1
ATOM 1354 O O . ASN A 1 175 ? -10.252 1.255 9.194 1.00 97.81 175 ASN A O 1
ATOM 1358 N N . ILE A 1 176 ? -11.264 3.263 9.212 1.00 97.75 176 ILE A N 1
ATOM 1359 C CA . ILE A 1 176 ? -11.994 3.067 10.468 1.00 97.75 176 ILE A CA 1
ATOM 1360 C C . ILE A 1 176 ? -13.468 3.448 10.337 1.00 97.75 176 ILE A C 1
ATOM 1362 O O . ILE A 1 176 ? -13.830 4.436 9.703 1.00 97.75 176 ILE A O 1
ATOM 1366 N N . SER A 1 177 ? -14.315 2.645 10.969 1.00 97.06 177 SER A N 1
ATOM 1367 C CA . SER A 1 177 ? -15.739 2.908 11.167 1.00 97.06 177 SER A CA 1
ATOM 1368 C C . SER A 1 177 ? -16.145 2.340 12.522 1.00 97.06 177 SER A C 1
ATOM 1370 O O . SER A 1 177 ? -15.617 1.299 12.925 1.00 97.06 177 SER A O 1
ATOM 1372 N N . LEU A 1 178 ? -17.078 2.995 13.206 1.00 96.75 178 LEU A N 1
ATOM 1373 C CA . LEU A 1 178 ? -17.717 2.455 14.403 1.00 96.75 178 LEU A CA 1
ATOM 1374 C C . LEU A 1 178 ? -19.054 1.799 14.062 1.00 96.75 178 LEU A C 1
ATOM 1376 O O . LEU A 1 178 ? -19.723 2.175 13.101 1.00 96.75 178 LEU A O 1
ATOM 1380 N N . ARG A 1 179 ? -19.451 0.827 14.884 1.00 94.00 179 ARG A N 1
ATOM 1381 C CA . ARG A 1 179 ? -20.777 0.208 14.834 1.00 94.00 179 ARG A CA 1
ATOM 1382 C C . ARG A 1 179 ? -21.272 -0.110 16.250 1.00 94.00 179 ARG A C 1
ATOM 1384 O O . ARG A 1 179 ? -20.437 -0.429 17.102 1.00 94.00 179 ARG A O 1
ATOM 1391 N N . PRO A 1 180 ? -22.588 -0.049 16.523 1.00 91.25 180 PRO A N 1
ATOM 1392 C CA . PRO A 1 180 ? -23.137 -0.447 17.817 1.00 91.25 180 PRO A CA 1
ATOM 1393 C C . PRO A 1 180 ? -22.854 -1.919 18.147 1.00 91.25 180 PRO A C 1
ATOM 1395 O O . PRO A 1 180 ? -22.813 -2.778 17.262 1.00 91.25 180 PRO A O 1
ATOM 1398 N N . TYR A 1 181 ? -22.697 -2.232 19.434 1.00 91.56 181 TYR A N 1
ATOM 1399 C CA . TYR A 1 181 ? -22.534 -3.615 19.882 1.00 91.56 181 TYR A CA 1
ATOM 1400 C C . TYR A 1 181 ? -23.714 -4.490 19.439 1.00 91.56 181 TYR A C 1
ATOM 1402 O O . TYR A 1 181 ? -24.868 -4.074 19.499 1.00 91.56 181 TYR A O 1
ATOM 1410 N N . GLY A 1 182 ? -23.409 -5.709 18.987 1.00 91.38 182 GLY A N 1
ATOM 1411 C CA . GLY A 1 182 ? -24.401 -6.663 18.483 1.00 91.38 182 GLY A CA 1
ATOM 1412 C C . GLY A 1 182 ? -24.813 -6.462 17.022 1.00 91.38 182 GLY A C 1
ATOM 1413 O O . GLY A 1 182 ? -25.550 -7.290 16.500 1.00 91.38 182 GLY A O 1
ATOM 1414 N N . THR A 1 183 ? -24.330 -5.414 16.344 1.00 92.31 183 THR A N 1
ATOM 1415 C CA . THR A 1 183 ? -24.595 -5.206 14.911 1.00 92.31 183 THR A CA 1
ATOM 1416 C C . THR A 1 183 ? -23.512 -5.833 14.035 1.00 92.31 183 THR A C 1
ATOM 1418 O O . THR A 1 183 ? -22.322 -5.816 14.368 1.00 92.31 183 THR A O 1
ATOM 1421 N N . GLU A 1 184 ? -23.926 -6.395 12.900 1.00 90.81 184 GLU A N 1
ATOM 1422 C CA . GLU A 1 184 ? -23.013 -6.956 11.897 1.00 90.81 184 GLU A CA 1
ATOM 1423 C C . GLU A 1 184 ? -22.648 -5.945 10.806 1.00 90.81 184 GLU A C 1
ATOM 1425 O O . GLU A 1 184 ? -21.543 -6.001 10.265 1.00 90.81 184 GLU A O 1
ATOM 1430 N N . GLU A 1 185 ? -23.534 -4.988 10.529 1.00 93.25 185 GLU A N 1
ATOM 1431 C CA . GLU A 1 185 ? -23.336 -3.966 9.504 1.00 93.25 185 GLU A CA 1
ATOM 1432 C C . GLU A 1 185 ? -22.186 -3.014 9.872 1.00 93.25 185 GLU A C 1
ATOM 1434 O O . GLU A 1 185 ? -22.013 -2.614 11.028 1.00 93.25 185 GLU A O 1
ATOM 1439 N N . PHE A 1 186 ? -21.356 -2.676 8.884 1.00 93.12 186 PHE A N 1
ATOM 1440 C CA . PHE A 1 186 ? -20.287 -1.698 9.057 1.00 93.12 186 PHE A CA 1
ATOM 1441 C C . PHE A 1 186 ? -20.838 -0.279 8.922 1.00 93.12 186 PHE A C 1
ATOM 1443 O O . PHE A 1 186 ? -21.624 0.006 8.023 1.00 93.12 186 PHE A O 1
ATOM 1450 N N . GLY A 1 187 ? -20.381 0.619 9.796 1.00 92.88 187 GLY A N 1
ATOM 1451 C CA . GLY A 1 187 ? -20.687 2.039 9.687 1.00 92.88 187 GLY A CA 1
ATOM 1452 C C . GLY A 1 187 ? -19.951 2.716 8.529 1.00 92.88 187 GLY A C 1
ATOM 1453 O O . GLY A 1 187 ? -19.131 2.122 7.822 1.00 92.88 187 GLY A O 1
ATOM 1454 N N . ASN A 1 188 ? -20.206 4.013 8.367 1.00 93.00 188 ASN A N 1
ATOM 1455 C CA . ASN A 1 188 ? -19.503 4.816 7.376 1.00 93.00 188 ASN A CA 1
ATOM 1456 C C . ASN A 1 188 ? -18.001 4.884 7.671 1.00 93.00 188 ASN A C 1
ATOM 1458 O O . ASN A 1 188 ? -17.563 5.107 8.800 1.00 93.00 188 ASN A O 1
ATOM 1462 N N . LYS A 1 189 ? -17.212 4.689 6.614 1.00 94.00 189 LYS A N 1
ATOM 1463 C CA . LYS A 1 189 ? -15.759 4.574 6.681 1.00 94.00 189 LYS A CA 1
ATOM 1464 C C . LYS A 1 189 ? -15.076 5.935 6.579 1.00 94.00 189 LYS A C 1
ATOM 1466 O O . LYS A 1 189 ? -15.262 6.651 5.594 1.00 94.00 189 LYS A O 1
ATOM 1471 N N . VAL A 1 190 ? -14.197 6.216 7.533 1.00 96.25 190 VAL A N 1
ATOM 1472 C CA . VAL A 1 190 ? -13.217 7.303 7.485 1.00 96.25 190 VAL A CA 1
ATOM 1473 C C . VAL A 1 190 ? -11.846 6.721 7.157 1.00 96.25 190 VAL A C 1
ATOM 1475 O O . VAL A 1 190 ? -11.420 5.718 7.726 1.00 96.25 190 VAL A O 1
ATOM 1478 N N . GLU A 1 191 ? -11.158 7.346 6.210 1.00 97.06 191 GLU A N 1
ATOM 1479 C CA . GLU A 1 191 ? -9.798 7.000 5.800 1.00 97.06 191 GLU A CA 1
ATOM 1480 C C . GLU A 1 191 ? -8.827 8.052 6.346 1.00 97.06 191 GLU A C 1
ATOM 1482 O O . GLU A 1 191 ? -8.957 9.232 6.020 1.00 97.06 191 GLU A O 1
ATOM 1487 N N . ILE A 1 192 ? -7.858 7.641 7.157 1.00 97.12 192 ILE A N 1
ATOM 1488 C CA . ILE A 1 192 ? -6.818 8.497 7.728 1.00 97.12 192 ILE A CA 1
ATOM 1489 C C . ILE A 1 192 ? -5.508 8.229 6.986 1.00 97.12 192 ILE A C 1
ATOM 1491 O O . ILE A 1 192 ? -5.044 7.090 6.935 1.00 97.12 192 ILE A O 1
ATOM 1495 N N . LYS A 1 193 ? -4.915 9.285 6.431 1.00 93.62 193 LYS A N 1
ATOM 1496 C CA . LYS A 1 193 ? -3.645 9.245 5.693 1.00 93.62 193 LYS A CA 1
ATOM 1497 C C . LYS A 1 193 ? -2.511 9.937 6.451 1.00 93.62 193 LYS A C 1
ATOM 1499 O O . LYS A 1 193 ? -2.752 10.677 7.409 1.00 93.62 193 LYS A O 1
ATOM 1504 N N . ASN A 1 194 ? -1.293 9.766 5.933 1.00 84.81 194 ASN A N 1
ATOM 1505 C CA . ASN A 1 194 ? -0.048 10.400 6.393 1.00 84.81 194 ASN A CA 1
ATOM 1506 C C . ASN A 1 194 ? 0.375 9.978 7.810 1.00 84.81 194 ASN A C 1
ATOM 1508 O O . ASN A 1 194 ? 0.698 10.807 8.658 1.00 84.81 194 ASN A O 1
ATOM 1512 N N . LEU A 1 195 ? 0.378 8.671 8.071 1.00 92.50 195 LEU A N 1
ATOM 1513 C CA . LEU A 1 195 ? 0.811 8.105 9.346 1.00 92.50 195 LEU A CA 1
ATOM 1514 C C . LEU A 1 195 ? 2.287 7.701 9.258 1.00 92.50 195 LEU A C 1
ATOM 1516 O O . LEU A 1 195 ? 2.624 6.661 8.700 1.00 92.50 195 LEU A O 1
ATOM 1520 N N . ASN A 1 196 ? 3.171 8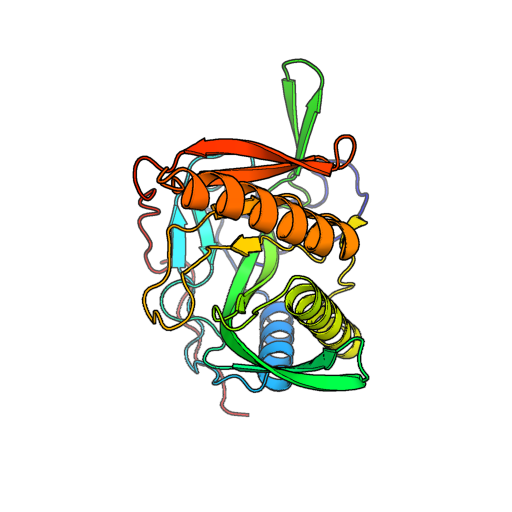.533 9.814 1.00 88.88 196 ASN A N 1
ATOM 1521 C CA . ASN A 1 196 ? 4.630 8.365 9.695 1.00 88.88 196 ASN A CA 1
ATOM 1522 C C . ASN A 1 196 ? 5.272 7.484 10.785 1.00 88.88 196 ASN A C 1
ATOM 1524 O O . ASN A 1 196 ? 6.483 7.267 10.771 1.00 88.88 196 ASN A O 1
ATOM 1528 N N . SER A 1 197 ? 4.499 6.997 11.759 1.00 93.25 197 SER A N 1
ATOM 1529 C CA . SER A 1 197 ? 4.993 6.122 12.829 1.00 93.25 197 SER A CA 1
ATOM 1530 C C . SER A 1 197 ? 3.886 5.217 13.375 1.00 93.25 197 SER A C 1
ATOM 1532 O O . SER A 1 197 ? 2.704 5.548 13.275 1.00 93.25 197 SER A O 1
ATOM 1534 N N . LEU A 1 198 ? 4.261 4.107 14.021 1.00 94.81 198 LEU A N 1
ATOM 1535 C CA . LEU A 1 198 ? 3.314 3.231 14.731 1.00 94.81 198 LEU A CA 1
ATOM 1536 C C . LEU A 1 198 ? 2.541 3.981 15.827 1.00 94.81 198 LEU A C 1
ATOM 1538 O O . LEU A 1 198 ? 1.353 3.750 16.035 1.00 94.81 198 LEU A O 1
ATOM 1542 N N . ASN A 1 199 ? 3.196 4.931 16.495 1.00 94.88 199 ASN A N 1
ATOM 1543 C CA . ASN A 1 199 ? 2.551 5.777 17.492 1.00 94.88 199 ASN A CA 1
ATOM 1544 C C . ASN A 1 199 ? 1.490 6.695 16.859 1.00 94.88 199 ASN A C 1
ATOM 1546 O O . ASN A 1 199 ? 0.418 6.872 17.430 1.00 94.88 199 ASN A O 1
ATOM 1550 N N . ASN A 1 200 ? 1.743 7.227 15.659 1.00 95.44 200 ASN A N 1
ATOM 1551 C CA . ASN A 1 200 ? 0.745 8.014 14.931 1.00 95.44 200 ASN A CA 1
ATOM 1552 C C . ASN A 1 200 ? -0.442 7.145 14.511 1.00 95.44 200 ASN A C 1
ATOM 1554 O O . ASN A 1 200 ? -1.579 7.584 14.644 1.00 95.44 200 ASN A O 1
ATOM 1558 N N . VAL A 1 201 ? -0.197 5.905 14.062 1.00 96.69 201 VAL A N 1
ATOM 1559 C CA . VAL A 1 201 ? -1.269 4.933 13.777 1.00 96.69 201 VAL A CA 1
ATOM 1560 C C . VAL A 1 201 ? -2.159 4.774 15.009 1.00 96.69 201 VAL A C 1
ATOM 1562 O O . VAL A 1 201 ? -3.359 5.031 14.918 1.00 96.69 201 VAL A O 1
ATOM 1565 N N . LYS A 1 202 ? -1.567 4.467 16.172 1.00 97.25 202 LYS A N 1
ATOM 1566 C CA . LYS A 1 202 ? -2.302 4.302 17.434 1.00 97.25 202 LYS A CA 1
ATOM 1567 C C . LYS A 1 202 ? -3.159 5.520 17.771 1.00 97.25 202 LYS A C 1
ATOM 1569 O O . LYS A 1 202 ? -4.376 5.411 17.901 1.00 97.25 202 LYS A O 1
ATOM 1574 N N . LYS A 1 203 ? -2.527 6.689 17.856 1.00 97.38 203 LYS A N 1
ATOM 1575 C CA . LYS A 1 203 ? -3.191 7.921 18.291 1.00 97.38 203 LYS A CA 1
ATOM 1576 C C . LYS A 1 203 ? -4.250 8.403 17.309 1.00 97.38 203 LYS A C 1
ATOM 1578 O O . LYS A 1 203 ? -5.292 8.893 17.732 1.00 97.38 203 LYS A O 1
ATOM 1583 N N . SER A 1 204 ? -4.019 8.228 16.008 1.00 97.50 204 SER A N 1
ATOM 1584 C CA . SER A 1 204 ? -5.010 8.574 14.988 1.00 97.50 204 SER A CA 1
ATOM 1585 C C . SER A 1 204 ? -6.283 7.734 15.116 1.00 97.50 204 SER A C 1
ATOM 1587 O O . SER A 1 204 ? -7.382 8.272 15.000 1.00 97.50 204 SER A O 1
ATOM 1589 N N . ILE A 1 205 ? -6.143 6.439 15.427 1.00 98.12 205 ILE A N 1
ATOM 1590 C CA . ILE A 1 205 ? -7.266 5.532 15.677 1.00 98.12 205 ILE A CA 1
ATOM 1591 C C . ILE A 1 205 ? -7.990 5.928 16.963 1.00 98.12 205 ILE A C 1
ATOM 1593 O O . ILE A 1 205 ? -9.207 6.071 16.946 1.00 98.12 205 ILE A O 1
ATOM 1597 N N . GLU A 1 206 ? -7.267 6.140 18.064 1.00 97.88 206 GLU A N 1
ATOM 1598 C CA . GLU A 1 206 ? -7.859 6.532 19.353 1.00 97.88 206 GLU A CA 1
ATOM 1599 C C . GLU A 1 206 ? -8.643 7.848 19.251 1.00 97.88 206 GLU A C 1
ATOM 1601 O O . GLU A 1 206 ? -9.775 7.942 19.737 1.00 97.88 206 GLU A O 1
ATOM 1606 N N . PHE A 1 207 ? -8.076 8.844 18.566 1.00 97.94 207 PHE A N 1
ATOM 1607 C CA . PHE A 1 207 ? -8.750 10.110 18.303 1.00 97.94 207 PHE A CA 1
ATOM 1608 C C . PHE A 1 207 ? -10.022 9.905 17.474 1.00 97.94 207 PHE A C 1
ATOM 1610 O O . PHE A 1 207 ? -11.084 10.421 17.822 1.00 97.94 207 PHE A O 1
ATOM 1617 N N . GLU A 1 208 ? -9.939 9.134 16.388 1.00 97.81 208 GLU A N 1
ATOM 1618 C CA . GLU A 1 208 ? -11.073 8.933 15.489 1.00 97.81 208 GLU A CA 1
ATOM 1619 C C . GLU A 1 208 ? -12.187 8.094 16.136 1.00 97.81 208 GLU A C 1
ATOM 1621 O O . GLU A 1 208 ? -13.363 8.390 15.925 1.00 97.81 208 GLU A O 1
ATOM 1626 N N . ILE A 1 209 ? -11.850 7.127 17.000 1.00 97.75 209 ILE A N 1
ATOM 1627 C CA . ILE A 1 209 ? -12.824 6.418 17.847 1.00 97.75 209 ILE A CA 1
ATOM 1628 C C . ILE A 1 209 ? -13.577 7.421 18.722 1.00 97.75 209 ILE A C 1
ATOM 1630 O O . ILE A 1 209 ? -14.809 7.409 18.745 1.00 97.75 209 ILE A O 1
ATOM 1634 N N . LYS A 1 210 ? -12.864 8.311 19.425 1.00 97.69 210 LYS A N 1
ATOM 1635 C CA . LYS A 1 210 ? -13.496 9.321 20.285 1.00 97.69 210 LYS A CA 1
ATOM 1636 C C . LYS A 1 210 ? -14.408 10.244 19.474 1.00 97.69 210 LYS A C 1
ATOM 1638 O O . LYS A 1 210 ? -15.578 10.399 19.818 1.00 97.69 210 LYS A O 1
ATOM 1643 N N . ARG A 1 211 ? -13.906 10.787 18.361 1.00 97.56 211 ARG A N 1
ATOM 1644 C CA . ARG A 1 211 ? -14.659 11.683 17.473 1.00 97.56 211 ARG A CA 1
ATOM 1645 C C . ARG A 1 211 ? -15.937 11.027 16.948 1.00 97.56 211 ARG A C 1
ATOM 1647 O O . ARG A 1 211 ? -17.011 11.613 17.056 1.00 97.56 211 ARG A O 1
ATOM 1654 N N . GLN A 1 212 ? -15.840 9.829 16.372 1.00 97.62 212 GLN A N 1
ATOM 1655 C CA . GLN A 1 212 ? -17.011 9.138 15.827 1.00 97.62 212 GLN A CA 1
ATOM 1656 C C . GLN A 1 212 ? -18.004 8.767 16.931 1.00 97.62 212 GLN A C 1
ATOM 1658 O O . GLN A 1 212 ? -19.207 8.877 16.719 1.00 97.62 212 GLN A O 1
ATOM 1663 N N . THR A 1 213 ? -17.524 8.397 18.122 1.00 96.81 213 THR A N 1
ATOM 1664 C CA . THR A 1 213 ? -18.392 8.120 19.276 1.00 96.81 213 THR A CA 1
ATOM 1665 C C . THR A 1 213 ? -19.210 9.352 19.663 1.00 96.81 213 THR A C 1
ATOM 1667 O O . THR A 1 213 ? -20.420 9.246 19.842 1.00 96.81 213 THR A O 1
ATOM 1670 N N . GLU A 1 214 ? -18.583 10.528 19.748 1.00 97.06 214 GLU A N 1
ATOM 1671 C CA . GLU A 1 214 ? -19.276 11.780 20.081 1.00 97.06 214 GLU A CA 1
ATOM 1672 C C . GLU A 1 214 ? -20.351 12.155 19.051 1.00 97.06 214 GLU A C 1
ATOM 1674 O O . GLU A 1 214 ? -21.426 12.607 19.442 1.00 97.06 214 GLU A O 1
ATOM 1679 N N . LEU A 1 215 ? -20.088 11.950 17.756 1.00 96.12 215 LEU A N 1
ATOM 1680 C CA . LEU A 1 215 ? -21.070 12.177 16.688 1.00 96.12 215 LEU A CA 1
ATOM 1681 C C . LEU A 1 215 ? -22.254 11.207 16.812 1.00 96.12 215 LEU A C 1
ATOM 1683 O O . LEU A 1 215 ? -23.409 11.629 16.865 1.00 96.12 215 LEU A O 1
ATOM 1687 N N . LEU A 1 216 ? -21.968 9.910 16.939 1.00 95.19 216 LEU A N 1
ATOM 1688 C CA . LEU A 1 216 ? -22.997 8.872 17.011 1.00 95.19 216 LEU A CA 1
ATOM 1689 C C . LEU A 1 216 ? -23.880 9.014 18.261 1.00 95.19 216 LEU A C 1
ATOM 1691 O O . LEU A 1 216 ? -25.092 8.836 18.172 1.00 95.19 216 LEU A O 1
ATOM 1695 N N . LEU A 1 217 ? -23.310 9.388 19.413 1.00 95.62 217 LEU A N 1
ATOM 1696 C CA . LEU A 1 217 ? -24.075 9.624 20.646 1.00 95.62 217 LEU A CA 1
ATOM 1697 C C . LEU A 1 217 ? -24.984 10.860 20.570 1.00 95.62 217 LEU A C 1
ATOM 1699 O O . LEU A 1 217 ? -25.982 10.922 21.286 1.00 95.62 217 LEU A O 1
ATOM 1703 N N . LYS A 1 218 ? -24.675 11.826 19.698 1.00 96.56 218 LYS A N 1
ATOM 1704 C CA . LYS A 1 218 ? -25.549 12.973 19.395 1.00 96.56 218 LYS A CA 1
ATOM 1705 C C . LYS A 1 218 ? -26.627 12.648 18.356 1.00 96.56 218 LYS A C 1
ATOM 1707 O O . LYS A 1 218 ? -27.459 13.503 18.065 1.00 96.56 218 LYS A O 1
ATOM 1712 N N . GLY A 1 219 ? -26.626 11.435 17.798 1.00 94.25 219 GLY A N 1
ATOM 1713 C CA . GLY A 1 219 ? -27.496 11.056 16.684 1.00 94.25 219 GLY A CA 1
ATOM 1714 C C . GLY A 1 219 ? -27.057 11.646 15.340 1.00 94.25 219 GLY A C 1
ATOM 1715 O O . GLY A 1 219 ? -27.853 11.680 14.403 1.00 94.25 219 GLY A O 1
ATOM 1716 N N . GLU A 1 220 ? -25.814 12.122 15.235 1.00 95.12 220 GLU A N 1
ATOM 1717 C CA . GLU A 1 220 ? -25.239 12.629 13.990 1.00 95.12 220 GLU A CA 1
ATOM 1718 C C . GLU A 1 220 ? -24.663 11.483 13.141 1.00 95.12 220 GLU A C 1
ATOM 1720 O O . GLU A 1 220 ? -24.276 10.425 13.645 1.00 95.12 220 GLU A O 1
ATOM 1725 N N . VAL A 1 221 ? -24.585 11.697 11.825 1.00 92.00 221 VAL A N 1
ATOM 1726 C CA . VAL A 1 221 ? -24.026 10.725 10.877 1.00 92.00 221 VAL A CA 1
ATOM 1727 C C . VAL A 1 221 ? -22.535 10.994 10.682 1.00 92.00 221 VAL A C 1
ATOM 1729 O O . VAL A 1 221 ? -22.115 12.130 10.477 1.00 92.00 221 VAL A O 1
ATOM 1732 N N . VAL A 1 222 ? -21.725 9.935 10.698 1.00 94.62 222 VAL A N 1
ATOM 1733 C CA . VAL A 1 222 ? -20.320 10.017 10.282 1.00 94.62 222 VAL A CA 1
ATOM 1734 C C . VAL A 1 222 ? -20.274 10.019 8.753 1.00 94.62 222 VAL A C 1
ATOM 1736 O O . VAL A 1 222 ? -20.660 9.035 8.129 1.00 94.62 222 VAL A O 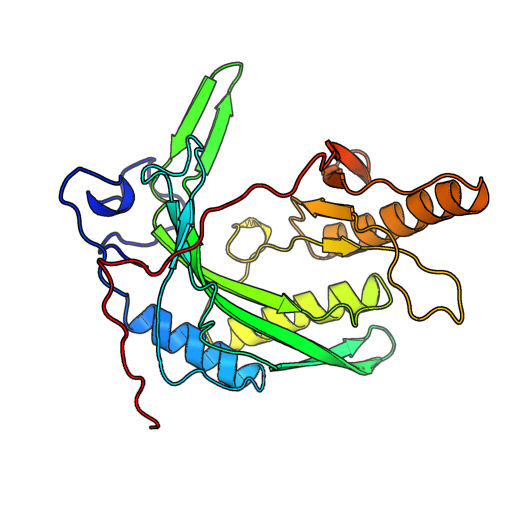1
ATOM 1739 N N . ASP A 1 223 ? -19.818 11.105 8.134 1.00 93.00 223 ASP A N 1
ATOM 1740 C CA . ASP A 1 223 ? -19.626 11.170 6.680 1.00 93.00 223 ASP A CA 1
ATOM 1741 C C . ASP A 1 223 ? -18.459 10.274 6.222 1.00 93.00 223 ASP A C 1
ATOM 1743 O O . ASP A 1 223 ? -17.481 10.070 6.948 1.00 93.00 223 ASP A O 1
ATOM 1747 N N . GLN A 1 224 ? -18.508 9.784 4.977 1.00 93.00 224 GLN A N 1
ATOM 1748 C CA . GLN A 1 224 ? -17.335 9.161 4.360 1.00 93.00 224 GLN A CA 1
ATOM 1749 C C . GLN A 1 224 ? -16.301 10.225 3.977 1.00 93.00 224 GLN A C 1
ATOM 1751 O O . GLN A 1 224 ? -16.490 11.029 3.058 1.00 93.00 224 GLN A O 1
ATOM 1756 N N . GLU A 1 225 ? -15.167 10.209 4.670 1.00 93.50 225 GLU A N 1
ATOM 1757 C CA . GLU A 1 225 ? -14.158 11.262 4.595 1.00 93.50 225 GLU A CA 1
ATOM 1758 C C . GLU A 1 225 ? -12.757 10.682 4.405 1.00 93.50 225 GLU A C 1
ATOM 1760 O O . GLU A 1 225 ? -12.436 9.595 4.887 1.00 93.50 225 GLU A O 1
ATOM 1765 N N . THR A 1 226 ? -11.898 11.439 3.722 1.00 94.00 226 THR A N 1
ATOM 1766 C CA . THR A 1 226 ? -10.448 11.275 3.848 1.00 94.00 226 THR A CA 1
ATOM 1767 C C . THR A 1 226 ? -9.931 12.385 4.760 1.00 94.00 226 THR A C 1
ATOM 1769 O O . THR A 1 226 ? -10.156 13.574 4.499 1.00 94.00 226 THR A O 1
ATOM 1772 N N . ARG A 1 227 ? -9.230 11.996 5.820 1.00 96.19 227 ARG A N 1
ATOM 1773 C CA . ARG A 1 227 ? -8.632 12.872 6.829 1.00 96.19 227 ARG A CA 1
ATOM 1774 C C . ARG A 1 227 ? -7.115 12.664 6.851 1.00 96.19 227 ARG A C 1
ATOM 1776 O O . ARG A 1 227 ? -6.626 11.608 6.455 1.00 96.19 227 ARG A O 1
ATOM 1783 N N . ARG A 1 228 ? -6.362 13.659 7.313 1.00 95.19 228 ARG A N 1
ATOM 1784 C CA . ARG A 1 228 ? -4.930 13.522 7.638 1.00 95.19 228 ARG A CA 1
ATOM 1785 C C . ARG A 1 228 ? -4.743 13.555 9.143 1.00 95.19 228 ARG A C 1
ATOM 1787 O O . ARG A 1 228 ? -5.481 14.271 9.815 1.00 95.19 228 ARG A O 1
ATOM 1794 N N . PHE A 1 229 ? -3.761 12.829 9.653 1.00 95.75 229 PHE A N 1
ATOM 1795 C CA . PHE A 1 229 ? -3.323 13.003 11.034 1.00 95.75 229 PHE A CA 1
ATOM 1796 C C . PHE A 1 229 ? -2.343 14.178 11.126 1.00 95.75 229 PHE A C 1
ATOM 1798 O O . PHE A 1 229 ? -1.419 14.278 10.318 1.00 95.75 229 PHE A O 1
ATOM 1805 N N . ASP A 1 230 ? -2.563 15.077 12.080 1.00 93.81 230 ASP A N 1
ATOM 1806 C CA . ASP A 1 230 ? -1.676 16.200 12.369 1.00 93.81 230 ASP A CA 1
ATOM 1807 C C . ASP A 1 230 ? -0.868 15.899 13.635 1.00 93.81 230 ASP A C 1
ATOM 1809 O O . ASP A 1 230 ? -1.414 15.746 14.726 1.00 93.81 230 ASP A O 1
ATOM 1813 N N . GLU A 1 231 ? 0.452 15.785 13.490 1.00 90.19 231 GLU A N 1
ATOM 1814 C CA . GLU A 1 231 ? 1.331 15.402 14.597 1.00 90.19 231 GLU A CA 1
ATOM 1815 C C . GLU A 1 231 ? 1.485 16.502 15.657 1.00 90.19 231 GLU A C 1
ATOM 1817 O O . GLU A 1 231 ? 1.744 16.185 16.816 1.00 90.19 231 GLU A O 1
ATOM 1822 N N . ALA A 1 232 ? 1.316 17.779 15.314 1.00 91.62 232 ALA A N 1
ATOM 1823 C CA . ALA A 1 232 ? 1.478 18.864 16.281 1.00 91.62 232 ALA A CA 1
ATOM 1824 C C . ALA A 1 232 ? 0.273 18.947 17.227 1.00 91.62 232 ALA A C 1
ATOM 1826 O O . ALA A 1 232 ? 0.430 19.135 18.433 1.00 91.62 232 ALA A O 1
ATOM 1827 N N . THR A 1 233 ? -0.925 18.774 16.674 1.00 94.25 233 THR A N 1
ATOM 1828 C CA . THR A 1 233 ? -2.196 18.854 17.411 1.00 94.25 233 THR A CA 1
ATOM 1829 C C . THR A 1 233 ? -2.677 17.498 17.923 1.00 94.25 233 THR A C 1
ATOM 1831 O O . THR A 1 233 ? -3.443 17.452 18.880 1.00 94.25 233 THR A O 1
ATOM 1834 N N . GLN A 1 234 ? -2.183 16.396 17.346 1.00 93.62 234 GLN A N 1
ATOM 1835 C CA . GLN A 1 234 ? -2.634 15.022 17.607 1.00 93.62 234 GLN A CA 1
ATOM 1836 C C . GLN A 1 234 ? -4.103 14.786 17.212 1.00 93.62 234 GLN A C 1
ATOM 1838 O O . GLN A 1 234 ? -4.788 13.953 17.806 1.00 93.62 234 GLN A O 1
ATOM 1843 N N . GLU A 1 235 ? -4.579 15.498 16.188 1.00 94.50 235 GLU A N 1
ATOM 1844 C CA . GLU A 1 235 ? -5.959 15.438 15.700 1.00 94.50 235 GLU A CA 1
ATOM 1845 C C . GLU A 1 235 ? -6.044 14.873 14.275 1.00 94.50 235 GLU A C 1
ATOM 1847 O O . GLU A 1 235 ? -5.081 14.900 13.501 1.00 94.50 235 GLU A O 1
ATOM 1852 N N . THR A 1 236 ? -7.226 14.382 13.889 1.00 95.06 236 THR A N 1
ATOM 1853 C CA . THR A 1 236 ? -7.537 14.101 12.481 1.00 95.06 236 THR A CA 1
ATOM 1854 C C . THR A 1 236 ? -8.172 15.334 11.843 1.00 95.06 236 THR A C 1
ATOM 1856 O O . THR A 1 236 ? -9.208 15.819 12.296 1.00 95.06 236 THR A O 1
ATOM 1859 N N . ILE A 1 237 ? -7.595 15.839 10.753 1.00 95.12 237 ILE A N 1
ATOM 1860 C CA . ILE A 1 237 ? -8.077 17.018 10.022 1.00 95.12 237 ILE A CA 1
ATOM 1861 C C . ILE A 1 237 ? -8.750 16.568 8.726 1.00 95.12 237 ILE A C 1
ATOM 1863 O O . ILE A 1 237 ? -8.177 15.795 7.955 1.00 95.12 237 ILE A O 1
ATOM 1867 N N . LEU A 1 238 ? -9.959 17.069 8.461 1.00 94.81 238 LEU A N 1
ATOM 1868 C CA . LEU A 1 238 ? -10.680 16.802 7.216 1.00 94.81 238 LEU A CA 1
ATOM 1869 C C . LEU A 1 238 ? -9.879 17.312 6.012 1.00 94.81 238 LEU A C 1
ATOM 1871 O O . LEU A 1 238 ? -9.542 18.491 5.953 1.00 94.81 238 LEU A O 1
ATOM 1875 N N . MET A 1 239 ? -9.618 16.442 5.035 1.00 90.31 239 M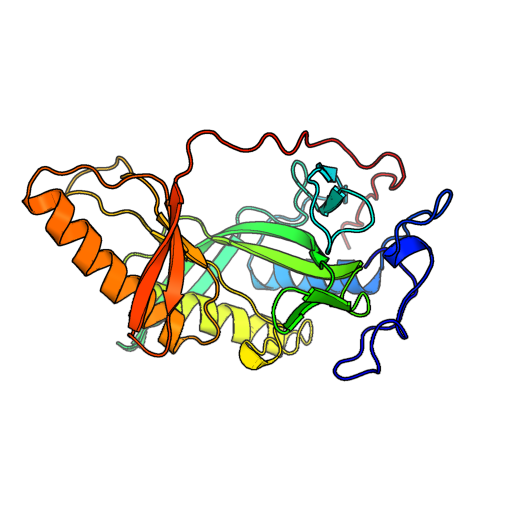ET A N 1
ATOM 1876 C CA . MET A 1 239 ? -9.040 16.854 3.752 1.00 90.31 239 MET A CA 1
ATOM 1877 C C . MET A 1 239 ? -10.110 16.969 2.675 1.00 90.31 239 MET A C 1
ATOM 1879 O O . MET A 1 239 ? -10.188 17.969 1.970 1.00 90.31 239 MET A O 1
ATOM 1883 N N . ARG A 1 240 ? -10.930 15.926 2.529 1.00 87.12 240 ARG A N 1
ATOM 1884 C CA . ARG A 1 240 ? -11.991 15.873 1.521 1.00 87.12 240 ARG A CA 1
ATOM 1885 C C . ARG A 1 240 ? -13.144 15.000 1.992 1.00 87.12 240 ARG A C 1
ATOM 1887 O O . ARG A 1 240 ? -12.925 13.950 2.599 1.00 87.12 240 ARG A O 1
ATOM 1894 N N . LYS A 1 241 ? -14.361 15.403 1.635 1.00 84.75 241 LYS A N 1
ATOM 1895 C CA . LYS A 1 241 ? -15.550 14.549 1.711 1.00 84.75 241 LYS A CA 1
ATOM 1896 C C . LYS A 1 241 ? -15.657 13.735 0.423 1.00 84.75 241 LYS A C 1
ATOM 1898 O O . LYS A 1 241 ? -15.448 14.281 -0.662 1.00 84.75 241 LYS A O 1
ATOM 1903 N N . LYS A 1 242 ? -15.948 12.436 0.518 1.00 75.19 242 LYS A N 1
ATOM 1904 C CA . LYS A 1 242 ? -16.175 11.596 -0.667 1.00 75.19 242 LYS A CA 1
ATOM 1905 C C . LYS A 1 242 ? -17.602 11.841 -1.163 1.00 75.19 242 LYS A C 1
ATOM 1907 O O . LYS A 1 242 ? -18.543 11.283 -0.621 1.00 75.19 242 LYS A O 1
ATOM 1912 N N . SER A 1 243 ? -17.764 12.699 -2.172 1.00 63.03 243 SER A N 1
ATOM 1913 C CA . SER A 1 243 ? -19.069 12.952 -2.810 1.00 63.03 243 SER A CA 1
ATOM 1914 C C . SER A 1 243 ? -19.433 11.901 -3.869 1.00 63.03 243 SER A C 1
ATOM 1916 O O . SER A 1 243 ? -20.606 11.696 -4.154 1.00 63.03 243 SER A O 1
ATOM 1918 N N . SER A 1 244 ? -18.437 11.220 -4.444 1.00 61.69 244 SER A N 1
ATOM 1919 C CA . SER A 1 244 ? -18.581 10.065 -5.341 1.00 61.69 244 SER A CA 1
ATOM 1920 C C . SER A 1 244 ? -17.261 9.285 -5.393 1.00 61.69 244 SER A C 1
ATOM 1922 O O . SER A 1 244 ? -16.188 9.851 -5.155 1.00 61.69 244 SER A O 1
ATOM 1924 N N . ALA A 1 245 ? -17.317 7.977 -5.659 1.00 67.38 245 ALA A N 1
ATOM 1925 C CA . ALA A 1 245 ? -16.109 7.197 -5.909 1.00 67.38 245 ALA A CA 1
ATOM 1926 C C . ALA A 1 245 ? -15.473 7.668 -7.226 1.00 67.38 245 ALA A C 1
ATOM 1928 O O . ALA A 1 245 ? -16.149 7.734 -8.250 1.00 67.38 245 ALA A O 1
ATOM 1929 N N . VAL A 1 246 ? -14.181 8.009 -7.199 1.00 76.88 246 VAL A N 1
ATOM 1930 C CA . VAL A 1 246 ? -13.439 8.338 -8.422 1.00 76.88 246 VAL A CA 1
ATOM 1931 C C . VAL A 1 246 ? -13.359 7.078 -9.276 1.00 76.88 246 VAL A C 1
ATOM 1933 O O . VAL A 1 246 ? -12.811 6.068 -8.833 1.00 76.88 246 VAL A O 1
ATOM 1936 N N . ASP A 1 247 ? -13.892 7.137 -10.494 1.00 88.75 247 ASP A N 1
ATOM 1937 C CA . ASP A 1 247 ? -13.736 6.054 -11.459 1.00 88.75 247 ASP A CA 1
ATOM 1938 C C . ASP A 1 247 ? -12.318 6.083 -12.048 1.00 88.75 247 ASP A C 1
ATOM 1940 O O . ASP A 1 247 ? -11.993 6.865 -12.946 1.00 88.75 247 ASP A O 1
ATOM 1944 N N . TYR A 1 248 ? -11.458 5.214 -11.518 1.00 93.50 248 TYR A N 1
ATOM 1945 C CA . TYR A 1 248 ? -10.087 5.024 -11.992 1.00 93.50 248 TYR A CA 1
ATOM 1946 C C . TYR A 1 248 ? -10.004 4.312 -13.352 1.00 93.50 248 TYR A C 1
ATOM 1948 O O . TYR A 1 248 ? -8.901 4.150 -13.886 1.00 93.50 248 TYR A O 1
ATOM 1956 N N . ARG A 1 249 ? -11.140 3.888 -13.930 1.00 96.06 249 ARG A N 1
ATOM 1957 C CA . ARG A 1 249 ? -11.242 3.256 -15.253 1.00 96.06 249 ARG A CA 1
ATOM 1958 C C . ARG A 1 249 ? -10.247 2.108 -15.411 1.00 96.06 249 ARG A C 1
ATOM 1960 O O . ARG A 1 249 ? -9.433 2.120 -16.324 1.00 96.06 249 ARG A O 1
ATOM 1967 N N . TYR A 1 250 ? -10.253 1.157 -14.478 1.00 97.38 250 TYR A N 1
ATOM 1968 C CA . TYR A 1 250 ? -9.287 0.057 -14.463 1.00 97.38 250 TYR A CA 1
ATOM 1969 C C . TYR A 1 250 ? -9.407 -0.849 -15.691 1.00 97.38 250 TYR A C 1
ATOM 1971 O O . TYR A 1 250 ? -10.480 -1.379 -15.979 1.00 97.38 250 TYR A O 1
ATOM 1979 N N . PHE A 1 251 ? -8.284 -1.122 -16.352 1.00 98.06 251 PHE A N 1
ATOM 1980 C CA . PHE A 1 251 ? -8.186 -2.120 -17.420 1.00 98.06 251 PHE A CA 1
ATOM 1981 C C . PHE A 1 251 ? -6.783 -2.730 -17.468 1.00 98.06 251 PHE A C 1
ATOM 1983 O O . PHE A 1 251 ? -5.832 -2.125 -16.978 1.00 98.06 251 PHE A O 1
ATOM 1990 N N . ARG A 1 252 ? -6.649 -3.912 -18.082 1.00 97.88 252 ARG A N 1
ATOM 1991 C CA . ARG A 1 252 ? -5.352 -4.588 -18.264 1.00 97.88 252 ARG A CA 1
ATOM 1992 C C . ARG A 1 252 ? -4.365 -3.669 -18.967 1.00 97.88 252 ARG A C 1
ATOM 1994 O O . ARG A 1 252 ? -4.707 -3.152 -20.028 1.00 97.88 252 ARG A O 1
ATOM 2001 N N . ASP A 1 253 ? -3.138 -3.560 -18.465 1.00 98.12 253 ASP A N 1
ATOM 2002 C CA . ASP A 1 253 ? -2.099 -2.856 -19.209 1.00 98.12 253 ASP A CA 1
ATOM 2003 C C . ASP A 1 253 ? -1.791 -3.617 -20.515 1.00 98.12 253 ASP A C 1
ATOM 2005 O O . ASP A 1 253 ? -1.328 -4.760 -20.465 1.00 98.12 253 ASP A O 1
ATOM 2009 N N . PRO A 1 254 ? -2.059 -3.038 -21.700 1.00 97.50 254 PRO A N 1
ATOM 2010 C CA . PRO A 1 254 ? -1.826 -3.719 -22.969 1.00 97.50 254 PRO A CA 1
ATOM 2011 C C . PRO A 1 254 ? -0.337 -3.909 -23.277 1.00 97.50 254 PRO A C 1
ATOM 2013 O O . PRO A 1 254 ? -0.009 -4.759 -24.101 1.00 97.50 254 PRO A O 1
ATOM 2016 N N . ASN A 1 255 ? 0.549 -3.152 -22.622 1.00 97.62 255 ASN A N 1
ATOM 2017 C CA . ASN A 1 255 ? 1.992 -3.194 -22.851 1.00 97.62 255 ASN A CA 1
ATOM 2018 C C . ASN A 1 255 ? 2.698 -4.250 -21.988 1.00 97.62 255 ASN A C 1
ATOM 2020 O O . ASN A 1 255 ? 3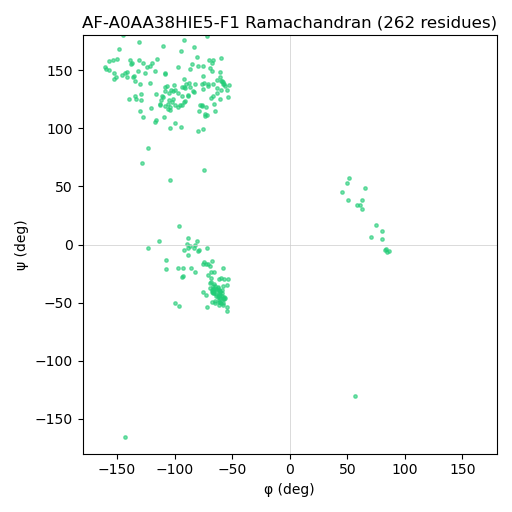.881 -4.506 -22.195 1.00 97.62 255 ASN A O 1
ATOM 2024 N N . ILE A 1 256 ? 1.995 -4.864 -21.029 1.00 97.69 256 ILE A N 1
ATOM 2025 C CA . ILE A 1 256 ? 2.525 -5.951 -20.205 1.00 97.69 256 ILE A CA 1
ATOM 2026 C C . ILE A 1 256 ? 1.693 -7.201 -20.476 1.00 97.69 256 ILE A C 1
ATOM 2028 O O . ILE A 1 256 ? 0.546 -7.334 -20.043 1.00 97.69 256 ILE A O 1
ATOM 2032 N N . HIS A 1 257 ? 2.278 -8.139 -21.217 1.00 96.62 257 HIS A N 1
ATOM 2033 C CA . HIS A 1 257 ? 1.651 -9.436 -21.436 1.00 96.62 257 HIS A CA 1
ATOM 2034 C C . HIS A 1 257 ? 1.506 -10.189 -20.104 1.00 96.62 257 HIS A C 1
ATOM 2036 O O . HIS A 1 257 ? 2.415 -10.113 -19.278 1.00 96.62 257 HIS A O 1
ATOM 2042 N N . PRO A 1 258 ? 0.394 -10.917 -19.881 1.00 96.69 258 PRO A N 1
ATOM 2043 C CA . PRO A 1 258 ? 0.265 -11.790 -18.723 1.00 96.69 258 PRO A CA 1
ATOM 2044 C C . PRO A 1 258 ? 1.409 -12.805 -18.681 1.00 96.69 258 PRO A C 1
ATOM 2046 O O . PRO A 1 258 ? 1.764 -13.385 -19.709 1.00 96.69 258 PRO A O 1
ATOM 2049 N N . ILE A 1 259 ? 1.980 -13.006 -17.498 1.00 97.25 259 ILE A N 1
ATOM 2050 C CA . ILE A 1 259 ? 3.116 -13.899 -17.274 1.00 97.25 259 ILE A CA 1
ATOM 2051 C C . ILE A 1 259 ? 2.624 -15.070 -16.430 1.00 97.25 259 ILE A C 1
ATOM 2053 O O . ILE A 1 259 ? 2.147 -14.879 -15.315 1.00 97.25 259 ILE A O 1
ATOM 2057 N N . GLN A 1 260 ? 2.750 -16.283 -16.960 1.00 97.12 260 GLN A N 1
ATOM 2058 C CA . GLN A 1 260 ? 2.475 -17.497 -16.202 1.00 97.12 260 GLN A CA 1
ATOM 2059 C C . GLN A 1 260 ? 3.608 -17.720 -15.196 1.00 97.12 260 GLN A C 1
ATOM 2061 O O . GLN A 1 260 ? 4.767 -17.870 -15.591 1.00 97.12 260 GLN A O 1
ATOM 2066 N N . LEU A 1 261 ? 3.278 -17.722 -13.908 1.00 95.38 261 LEU A N 1
ATOM 2067 C CA . LEU A 1 261 ? 4.204 -18.118 -12.857 1.00 95.38 261 LEU A CA 1
ATOM 2068 C C . LEU A 1 261 ? 4.363 -19.639 -12.878 1.00 95.38 261 LEU A C 1
ATOM 2070 O O . LEU A 1 261 ? 3.390 -20.375 -13.077 1.00 95.38 261 LEU A O 1
ATOM 2074 N N . ASP A 1 262 ? 5.603 -20.088 -12.702 1.00 90.19 262 ASP A N 1
ATOM 2075 C CA . ASP A 1 262 ? 5.898 -21.499 -12.467 1.00 90.19 262 ASP A CA 1
ATOM 2076 C C . ASP A 1 262 ? 5.345 -21.899 -11.092 1.00 90.19 262 ASP A C 1
ATOM 2078 O O . ASP A 1 262 ? 5.264 -21.078 -10.176 1.00 90.19 262 ASP A O 1
ATOM 2082 N N . ALA A 1 263 ? 4.945 -23.160 -10.964 1.00 79.75 263 ALA A N 1
ATOM 2083 C CA . ALA A 1 263 ? 4.516 -23.733 -9.697 1.00 79.75 263 ALA A CA 1
ATOM 2084 C C . ALA A 1 263 ? 5.696 -24.007 -8.743 1.00 79.75 263 ALA A C 1
ATOM 2086 O O . ALA A 1 263 ? 5.455 -24.252 -7.561 1.00 79.75 263 ALA A O 1
ATOM 2087 N N . ASN A 1 264 ? 6.935 -23.993 -9.257 1.00 59.72 264 ASN A N 1
ATOM 2088 C CA . ASN A 1 264 ? 8.171 -24.279 -8.519 1.00 59.72 264 ASN A CA 1
ATOM 2089 C C . ASN A 1 264 ? 8.944 -23.023 -8.096 1.00 59.72 264 ASN A C 1
ATOM 2091 O O . ASN A 1 264 ? 9.193 -22.144 -8.957 1.00 59.72 264 ASN A O 1
#

Nearest PDB structures (foldseek):
  3ip4-assembly1_B  TM=9.735E-01  e=5.538E-35  Staphylococcus aureus subsp. aureus Mu50
  2df4-assembly1_B  TM=9.734E-01  e=3.648E-34  Staphylococcus aureus
  3h0m-assembly6_Q  TM=9.767E-01  e=1.106E-31  Aquifex aeolicus
  4wj3-assembly2_H  TM=9.698E-01  e=2.342E-28  Pseudomonas aeruginosa PAO1
  3al0-assembly1_B  TM=9.458E-01  e=2.458E-26  Thermotoga maritima MSB8

Secondary structure (DSSP, 8-state):
--S-----SSPPTT-S--TTTTT-TT------HHHHHHHHHHHHHTTPEEPSEE--EEEE---TT-TTSEEEE-SSS-SEEEEEEEEE-TTS-EEEEEEEEEEEEEPPPEEEEETTEEEEEGGGTT-EEEEEEE-S---SHHHHHHHHHHHHHHHHHHTS----TTTTSS---EEE----TT--S--PPEEEE---SHHHHHHHHHHHHHHHHHHHHTT-----EEEEEETTTTEEEEEEE-SS------EE-TTS--EEPP--

Sequence (264 aa):
MFAPSPVSFGSEPNTQISSVDLGYPGALPTVNRAGVKHALRACHALNMTIDPLLRFDRKNYFYPDLAKGFQITQQYHPIGSNGTLTATLVDGTTKTFDIERLHIEEDTAKQNHIGDTTYLDYNRSGIGLIEVVSRPVMRSADDAVAYVDKLREIVLYLGVSDAKMNEGSLRCDVNISLRPYGTEEFGNKVEIKNLNSLNNVKKSIEFEIKRQTELLLKGEVVDQETRRFDEATQETILMRKKSSAVDYRYFRDPNIHPIQLDAN

InterPro domains:
  IPR004413 Aspartyl/glutamyl-tRNA(Asn/Gln) amidotransferase subunit B [TIGR00133] (1-262)
  IPR006075 Aspartyl/Glutamyl-tRNA(Gln) amidotransferase, subunit B/E, catalytic [PF02934] (1-263)
  IPR014746 Glutamine synthetase/guanido kinase, catalytic domain [SSF55931] (1-262)
  IPR017958 Glutamyl-tRNA(Gln) amidotransferase, subunit B, conserved site [PS01234] (122-136)
  IPR017959 Aspartyl/glutamyl-tRNA(Asn/Gln) amidotransferase, subunit B /E [PTHR11659] (1-262)

Foldseek 3Di:
DFDPFDADPPDDFPPRDDCVLLQPPPDFGDDDPVLLVLLVLLQVLQVWDAQLKDFWKWQAADDPQRNNRTKIKHDPHARTAFGKDWFQFPVRDIDIFTWGGKMKIADTWDWDDDPPDIDTGSSRGGDIDIDTHTDPPDDALRSVLRVLVRSLVSSVVSVSFPQQLQSPRNFDKDWDFDDDPPDPDTAAIEIEGDQSDSVLSRLARVQVVVVNVVCVVVVHHDFHFYWYQDPVVSHTHTDDGPPDDDCSVMDTDPSDDIDRHDPD

Organism: NCBI:txid2755281

pLDDT: mean 94.89, std 5.49, range [59.72, 98.75]

Solvent-accessible surface area (backbone atoms only — not comparable to full-atom values): 14830 Å² total; per-residue (Å²): 49,37,46,90,48,63,87,75,86,90,66,68,77,61,67,37,56,45,54,49,43,56,42,40,91,90,52,69,63,48,82,41,65,66,58,52,53,41,51,51,54,50,27,56,76,26,58,30,48,67,46,53,55,45,44,44,18,32,45,38,50,87,48,97,48,37,63,62,39,43,42,55,27,33,79,91,39,33,48,15,33,64,20,42,49,75,27,62,44,95,89,69,49,76,49,77,40,52,26,48,35,33,22,54,31,43,41,55,25,45,78,47,77,57,88,96,44,77,46,78,27,44,41,43,22,31,40,67,41,75,52,74,41,66,47,97,68,67,88,49,40,64,47,48,38,29,48,54,52,43,53,38,51,52,37,44,75,69,68,65,39,87,46,35,36,85,81,60,61,34,80,54,70,49,77,48,55,68,63,65,90,94,60,86,68,79,42,54,49,34,36,38,35,77,38,57,42,64,65,47,48,28,46,49,42,53,46,48,54,52,53,50,48,57,36,49,76,72,73,45,82,69,66,44,30,40,26,34,51,40,84,90,80,63,43,77,43,85,73,45,73,64,89,65,84,81,80,35,73,73,44,70,36,85,76,50,74,73,40,78,54,72,96,120

Mean predicted aligned error: 3.94 Å